Protein AF-H1V1N4-F1 (afdb_monomer_lite)

Secondary structure (DSSP, 8-state):
----------SHHHHHHHHHHHHHHHTTSS----------PPP-PPPPP-----------------TT--SS--HHHHHHHHHTS-HHHHHHH--GGGPPBSSPPPGGGB-TTT-SB-SSEEE-TTS-EEEHHHHHHHHTT-SB-TTT--B--GGG-B--HHHHHHHHTSEEE-TTGGGT---EEEGGGHHHHHHH-TT-EEE-SSTT---EEEHHHHTT-S---SEEE-TTT--EEEHHHHHHIIIII-SSSEEE-TTT--EEETT-

pLDDT: mean 77.19, std 24.77, range [24.7, 98.31]

Radius of gyration: 27.26 Å; chains: 1; bounding box: 56×74×90 Å

Foldseek 3Di:
DDDDDDDDDPPPVVVCVVCVVVVVVVVPVDDDDPDDDDDDDDDDDDDDDDDDDDDPPCPDDPPDDPQQDAPDDFPLPVVCVVVVHHSVVLVVLDDLQPWAFPDDDDQQQAAPQSRHRAGQWKAFPVGHIHHPVRVSVVCVPAQADPPPGHGGTNHRIDDDPVSVVVQQQTKTAAPQVVQPGRDIDGNVCNSVCSVVPQQNWDAALDPVGRDIAGNVVNVVSDDQQDWDAQPQQRDIGGSRCNVVCLPPPPPRQWDADPPPRDIDGVVD

Sequence (268 aa):
MSHPGFPGDGSATTHLVHNLVEEAVRSLEGVPIPLTREYHPGPKEKREPIVEHPANRIVGNPARTPPNQWPVEEISTREALRHSISPSKVRELLDFSALLYADEPDDNLLCPICKLPVITPIITPCDHTFCLECLKRHFRSSDTCPIDRTRFRARDCKTSRLLTNILDSLVVECPNTERGCSEKMKREEVVKHTINCRYTLHDCPDKACDKRVQQWLAVSGKCWHFEQTCEYCEDKMEAASMADHINKKCTKNTTSCSDCGVTIKLSA

Organism: Colletotrichum higginsianum (strain IMI 349063) (NCBI:txid759273)

Structure (mmCIF, N/CA/C/O backbone):
data_AF-H1V1N4-F1
#
_entry.id   AF-H1V1N4-F1
#
loop_
_atom_site.group_PDB
_atom_site.id
_atom_site.type_symbol
_atom_site.label_atom_id
_atom_site.label_alt_id
_atom_site.label_comp_id
_atom_site.label_asym_id
_atom_site.label_entity_id
_atom_site.label_seq_id
_atom_site.pdbx_PDB_ins_code
_atom_site.Cartn_x
_atom_site.Cartn_y
_atom_site.Cartn_z
_atom_site.occupancy
_atom_site.B_iso_or_equiv
_atom_site.auth_seq_id
_atom_site.auth_comp_id
_atom_site.auth_asym_id
_atom_site.auth_atom_id
_atom_site.pdbx_PDB_model_num
ATOM 1 N N . MET A 1 1 ? -24.057 7.435 69.270 1.00 36.34 1 MET A N 1
ATOM 2 C CA . MET A 1 1 ? -23.016 7.725 68.262 1.00 36.34 1 MET A CA 1
ATOM 3 C C . MET A 1 1 ? -23.641 7.564 66.887 1.00 36.34 1 MET A C 1
ATOM 5 O O . MET A 1 1 ? -24.586 6.802 66.745 1.00 36.34 1 MET A O 1
ATOM 9 N N . SER A 1 2 ? -23.201 8.391 65.957 1.00 27.78 2 SER A N 1
ATOM 10 C CA . SER A 1 2 ? -23.971 8.982 64.866 1.00 27.78 2 SER A CA 1
ATOM 11 C C . SER A 1 2 ? -23.898 8.198 63.547 1.00 27.78 2 SER A C 1
ATOM 13 O O . SER A 1 2 ? -22.808 7.829 63.139 1.00 27.78 2 SER A O 1
ATOM 15 N N . HIS A 1 3 ? -25.058 8.084 62.889 1.00 28.91 3 HIS A N 1
ATOM 16 C CA . HIS A 1 3 ? -25.369 8.068 61.444 1.00 28.91 3 HIS A CA 1
ATOM 17 C C . HIS A 1 3 ? -24.776 7.047 60.421 1.00 28.91 3 HIS A C 1
ATOM 19 O O . HIS A 1 3 ? -23.692 6.508 60.614 1.00 28.91 3 HIS A O 1
ATOM 25 N N . PRO A 1 4 ? -25.541 6.779 59.324 1.00 41.94 4 PRO A N 1
ATOM 26 C CA . PRO A 1 4 ? -25.424 5.644 58.394 1.00 41.94 4 PRO A CA 1
ATOM 27 C C . PRO A 1 4 ? -24.700 5.990 57.071 1.00 41.94 4 PRO A C 1
ATOM 29 O O . PRO A 1 4 ? -24.544 7.162 56.738 1.00 41.94 4 PRO A O 1
ATOM 32 N N . GLY A 1 5 ? -24.311 4.976 56.283 1.00 25.67 5 GLY A N 1
ATOM 33 C CA . GLY A 1 5 ? -23.653 5.135 54.976 1.00 25.67 5 GLY A CA 1
ATOM 34 C C . GLY A 1 5 ? -24.328 4.330 53.856 1.00 25.67 5 GLY A C 1
ATOM 35 O O . GLY A 1 5 ? -24.552 3.133 53.998 1.00 25.67 5 GLY A O 1
ATOM 36 N N . PHE A 1 6 ? -24.660 5.035 52.775 1.00 27.02 6 PHE A N 1
ATOM 37 C CA . PHE A 1 6 ? -25.370 4.654 51.546 1.00 27.02 6 PHE A CA 1
ATOM 38 C C . PHE A 1 6 ? -24.786 3.455 50.760 1.00 27.02 6 PHE A C 1
ATOM 40 O O . PHE A 1 6 ? -23.566 3.299 50.735 1.00 27.02 6 PHE A O 1
ATOM 47 N N . PRO A 1 7 ? -25.602 2.711 49.979 1.00 31.25 7 PRO A N 1
ATOM 48 C CA . PRO A 1 7 ? -25.112 1.978 48.816 1.00 31.25 7 PRO A CA 1
ATOM 49 C C . PRO A 1 7 ? -24.952 2.954 47.637 1.00 31.25 7 PRO A C 1
ATOM 51 O O . PRO A 1 7 ? -25.925 3.516 47.136 1.00 31.25 7 PRO A O 1
ATOM 54 N N . GLY A 1 8 ? -23.700 3.196 47.247 1.00 28.84 8 GLY A N 1
ATOM 55 C CA . GLY A 1 8 ? -23.325 4.007 46.092 1.00 28.84 8 GLY A CA 1
ATOM 56 C C . GLY A 1 8 ? -23.395 3.194 44.804 1.00 28.84 8 GLY A C 1
ATOM 57 O O . GLY A 1 8 ? -22.681 2.211 44.629 1.00 28.84 8 GLY A O 1
ATOM 58 N N . ASP A 1 9 ? -24.281 3.643 43.932 1.00 36.66 9 ASP A N 1
ATOM 59 C CA . ASP A 1 9 ? -24.573 3.189 42.580 1.00 36.66 9 ASP A CA 1
ATOM 60 C C . ASP A 1 9 ? -23.319 3.210 41.672 1.00 36.66 9 ASP A C 1
ATOM 62 O O . ASP A 1 9 ? -22.915 4.251 41.158 1.00 36.66 9 ASP A O 1
ATOM 66 N N . GLY A 1 10 ? -22.650 2.060 41.529 1.00 31.61 10 GLY A N 1
ATOM 67 C CA . GLY A 1 10 ? -21.507 1.843 40.621 1.00 31.61 10 GLY A CA 1
ATOM 68 C C . GLY A 1 10 ? -21.826 0.922 39.437 1.00 31.61 10 GLY A C 1
ATOM 69 O O . GLY A 1 10 ? -20.947 0.615 38.639 1.00 31.61 10 GLY A O 1
ATOM 70 N N . SER A 1 11 ? -23.080 0.471 39.335 1.00 33.66 11 SER A N 1
ATOM 71 C CA . SER A 1 11 ? -23.555 -0.475 38.316 1.00 33.66 11 SER A CA 1
ATOM 72 C C . SER A 1 11 ? -24.125 0.222 37.077 1.00 33.66 11 SER A C 1
ATOM 74 O O . SER A 1 11 ? -24.261 -0.409 36.030 1.00 33.66 11 SER A O 1
ATOM 76 N N . ALA A 1 12 ? -24.484 1.504 37.181 1.00 31.55 12 ALA A N 1
ATOM 77 C CA . ALA A 1 12 ? -25.157 2.224 36.104 1.00 31.55 12 ALA A CA 1
ATOM 78 C C . ALA A 1 12 ? -24.194 2.737 35.015 1.00 31.55 12 ALA A C 1
ATOM 80 O O . ALA A 1 12 ? -24.582 2.868 33.856 1.00 31.55 12 ALA A O 1
ATOM 81 N N . THR A 1 13 ? -22.928 3.008 35.344 1.00 37.59 13 THR A N 1
ATOM 82 C CA . THR A 1 13 ? -21.960 3.617 34.413 1.00 37.59 13 THR A CA 1
ATOM 83 C C . THR A 1 13 ? -21.271 2.618 33.483 1.00 37.59 13 THR A C 1
ATOM 85 O O . THR A 1 13 ? -20.879 3.007 32.387 1.00 37.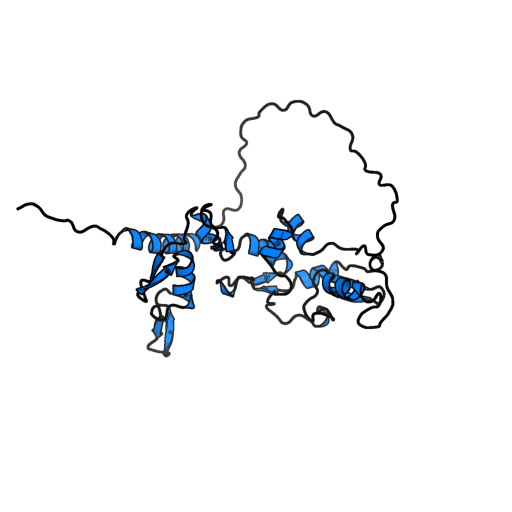59 13 THR A O 1
ATOM 88 N N . THR A 1 14 ? -21.155 1.343 33.864 1.00 39.03 14 THR A N 1
ATOM 89 C CA . THR A 1 14 ? -20.509 0.276 33.072 1.00 39.03 14 THR A CA 1
ATOM 90 C C . THR A 1 14 ? -21.431 -0.289 31.991 1.00 39.03 14 THR A C 1
ATOM 92 O O . THR A 1 14 ? -21.025 -0.400 30.833 1.00 39.03 14 THR A O 1
ATOM 95 N N . HIS A 1 15 ? -22.712 -0.491 32.321 1.00 36.59 15 HIS A N 1
ATOM 96 C CA . HIS A 1 15 ? -23.754 -0.853 31.354 1.00 36.59 15 HIS A CA 1
ATOM 97 C C . HIS A 1 15 ? -23.917 0.192 30.242 1.00 36.59 15 HIS A C 1
ATOM 99 O O . HIS A 1 15 ? -24.217 -0.157 29.104 1.00 36.59 15 HIS A O 1
ATOM 105 N N . LEU A 1 16 ? -23.666 1.468 30.551 1.00 40.47 16 LEU A N 1
ATOM 106 C CA . LEU A 1 16 ? -23.682 2.566 29.587 1.00 40.47 16 LEU A CA 1
ATOM 107 C C . LEU A 1 16 ? -22.559 2.449 28.547 1.00 40.47 16 LEU A C 1
ATOM 109 O O . LEU A 1 16 ? -22.778 2.833 27.411 1.00 40.47 16 LEU A O 1
ATOM 113 N N . VAL A 1 17 ? -21.382 1.900 28.868 1.00 42.31 17 VAL A N 1
ATOM 114 C CA . VAL A 1 17 ? -20.278 1.786 27.890 1.00 42.31 17 VAL A CA 1
ATOM 115 C C . VAL A 1 17 ? -20.446 0.555 27.005 1.00 42.31 17 VAL A C 1
ATOM 117 O O . VAL A 1 17 ? -20.251 0.655 25.799 1.00 42.31 17 VAL A O 1
ATOM 120 N N . HIS A 1 18 ? -20.878 -0.574 27.577 1.00 41.50 18 HIS A N 1
ATOM 121 C CA . HIS A 1 18 ? -21.225 -1.771 26.807 1.00 41.50 18 HIS A CA 1
ATOM 122 C C . HIS A 1 18 ? -22.406 -1.491 25.867 1.00 41.50 18 HIS A C 1
ATOM 124 O O . HIS A 1 18 ? -22.315 -1.781 24.679 1.00 41.50 18 HIS A O 1
ATOM 130 N N . ASN A 1 19 ? -23.462 -0.825 26.354 1.00 39.25 19 ASN A N 1
ATOM 131 C CA . ASN A 1 19 ? -24.594 -0.430 25.517 1.00 39.25 19 ASN A CA 1
ATOM 132 C C . ASN A 1 19 ? -24.256 0.709 24.555 1.00 39.25 19 ASN A C 1
ATOM 134 O O . ASN A 1 19 ? -24.741 0.660 23.447 1.00 39.25 19 ASN A O 1
ATOM 138 N N . LEU A 1 20 ? -23.399 1.687 24.871 1.00 44.06 20 LEU A N 1
ATOM 139 C CA . LEU A 1 20 ? -23.002 2.698 23.875 1.00 44.06 20 LEU A CA 1
ATOM 140 C C . LEU A 1 20 ? -22.110 2.110 22.774 1.00 44.06 20 LEU A C 1
ATOM 142 O O . LEU A 1 20 ? -22.177 2.575 21.641 1.00 44.06 20 LEU A O 1
ATOM 146 N N . VAL A 1 21 ? -21.287 1.102 23.080 1.00 42.69 21 VAL A N 1
ATOM 147 C CA . VAL A 1 21 ? -20.484 0.381 22.080 1.00 42.69 21 VAL A CA 1
ATOM 148 C C . VAL A 1 21 ? -21.378 -0.549 21.252 1.00 42.69 21 VAL A C 1
ATOM 150 O O . VAL A 1 21 ? -21.311 -0.493 20.030 1.00 42.69 21 VAL A O 1
ATOM 153 N N . GLU A 1 22 ? -22.279 -1.317 21.870 1.00 41.28 22 GLU A N 1
ATOM 154 C CA . GLU A 1 22 ? -23.257 -2.175 21.178 1.00 41.28 22 GLU A CA 1
ATOM 155 C C . GLU A 1 22 ? -24.326 -1.378 20.408 1.00 41.28 22 GLU A C 1
ATOM 157 O O . GLU A 1 22 ? -24.643 -1.737 19.285 1.00 41.28 22 GLU A O 1
ATOM 162 N N . GLU A 1 23 ? -24.873 -0.283 20.943 1.00 36.59 23 GLU A N 1
ATOM 163 C CA . GLU A 1 23 ? -25.864 0.582 20.277 1.00 36.59 23 GLU A CA 1
ATOM 164 C C . GLU A 1 23 ? -25.226 1.411 19.160 1.00 36.59 23 GLU A C 1
ATOM 166 O O . GLU A 1 23 ? -25.874 1.619 18.133 1.00 36.59 23 GLU A O 1
ATOM 171 N N . ALA A 1 24 ? -23.964 1.846 19.301 1.00 38.56 24 ALA A N 1
ATOM 172 C CA . ALA A 1 24 ? -23.224 2.469 18.201 1.00 38.56 24 ALA A CA 1
ATOM 173 C C . ALA A 1 24 ? -22.874 1.458 17.100 1.00 38.56 24 ALA A C 1
ATOM 175 O O . ALA A 1 24 ? -22.867 1.822 15.927 1.00 38.56 24 ALA A O 1
ATOM 176 N N . VAL A 1 25 ? -22.614 0.196 17.455 1.00 38.03 25 VAL A N 1
ATOM 177 C CA . VAL A 1 25 ? -22.377 -0.890 16.494 1.00 38.03 25 VAL A CA 1
ATOM 178 C C . VAL A 1 25 ? -23.686 -1.298 15.799 1.00 38.03 25 VAL A C 1
ATOM 180 O O . VAL A 1 25 ? -23.749 -1.256 14.573 1.00 38.03 25 VAL A O 1
ATOM 183 N N . ARG A 1 26 ? -24.768 -1.562 16.545 1.00 36.00 26 ARG A N 1
ATOM 184 C CA . ARG A 1 26 ? -26.083 -2.000 16.032 1.00 36.00 26 ARG A CA 1
ATOM 185 C C . ARG A 1 26 ? -26.858 -0.905 15.292 1.00 36.00 26 ARG A C 1
ATOM 187 O O . ARG A 1 26 ? -27.539 -1.205 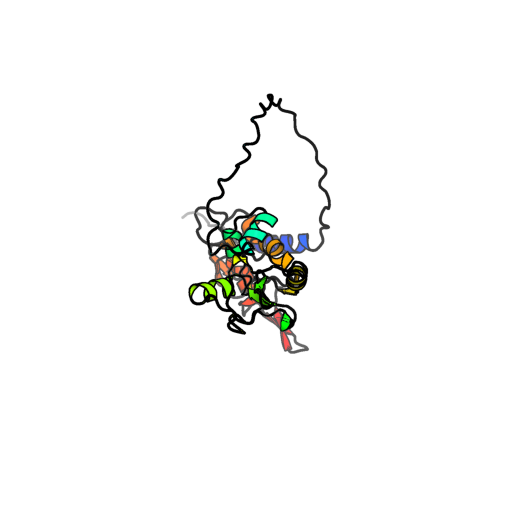14.316 1.00 36.00 26 ARG A O 1
ATOM 194 N N . SER A 1 27 ? -26.740 0.370 15.682 1.00 36.59 27 SER A N 1
ATOM 195 C CA . SER A 1 27 ? -27.391 1.477 14.950 1.00 36.59 27 SER A CA 1
ATOM 196 C C . SER A 1 27 ? -26.741 1.780 13.597 1.00 36.59 27 SER A C 1
ATOM 198 O O . SER A 1 27 ? -27.302 2.552 12.826 1.00 36.59 27 SER A O 1
ATOM 200 N N . LEU A 1 28 ? -25.575 1.205 13.277 1.00 40.97 28 LEU A N 1
ATOM 201 C CA . LEU A 1 28 ? -24.870 1.441 12.010 1.00 40.97 28 LEU A CA 1
ATOM 202 C C . LEU A 1 28 ? -24.991 0.283 11.010 1.00 40.97 28 LEU A C 1
ATOM 204 O O . LEU A 1 28 ? -24.637 0.464 9.847 1.00 40.97 28 LEU A O 1
ATOM 208 N N . GLU A 1 29 ? -25.537 -0.864 11.417 1.00 36.66 29 GLU A N 1
ATOM 209 C CA . GLU A 1 29 ? -25.769 -2.021 10.535 1.00 36.66 29 GLU A CA 1
ATOM 210 C C . GLU A 1 29 ? -27.023 -1.880 9.649 1.00 36.66 29 GLU A C 1
ATOM 212 O O . GLU A 1 29 ? -27.319 -2.760 8.845 1.00 36.66 29 GLU A O 1
ATOM 217 N N . GLY A 1 30 ? -27.739 -0.750 9.728 1.00 34.81 30 GLY A N 1
ATOM 218 C CA . GLY A 1 30 ? -28.969 -0.528 8.959 1.00 34.81 30 GLY A CA 1
ATOM 219 C C . GLY A 1 30 ? -29.226 0.898 8.470 1.00 34.81 30 GLY A C 1
ATOM 220 O O . GLY A 1 30 ? -30.319 1.160 7.973 1.00 34.81 30 GLY A O 1
ATOM 221 N N . VAL A 1 31 ? -28.277 1.833 8.590 1.00 29.45 31 VAL A N 1
ATOM 222 C CA . VAL A 1 31 ? -28.491 3.223 8.143 1.00 29.45 31 VAL A CA 1
ATOM 223 C C . VAL A 1 31 ? -27.996 3.386 6.703 1.00 29.45 31 VAL A C 1
ATOM 225 O O . VAL A 1 31 ? -26.791 3.279 6.462 1.00 29.45 31 VAL A O 1
ATOM 228 N N . PRO A 1 32 ? -28.881 3.671 5.727 1.00 24.70 32 PRO A N 1
ATOM 229 C CA . PRO A 1 32 ? -28.456 4.006 4.377 1.00 24.70 32 PRO A CA 1
ATOM 230 C C . PRO A 1 32 ? -27.567 5.248 4.419 1.00 24.70 32 PRO A C 1
ATOM 232 O O . PRO A 1 32 ? -27.921 6.262 5.022 1.00 24.70 32 PRO A O 1
ATOM 235 N N . ILE A 1 33 ? -26.419 5.173 3.751 1.00 31.31 33 ILE A N 1
ATOM 236 C CA . ILE A 1 33 ? -25.527 6.309 3.518 1.00 31.31 33 ILE A CA 1
ATOM 237 C C . ILE A 1 33 ? -26.348 7.410 2.823 1.00 31.31 33 ILE A C 1
ATOM 239 O O . ILE A 1 33 ? -26.858 7.156 1.728 1.00 31.31 33 ILE A O 1
ATOM 243 N N . PRO A 1 34 ? -26.475 8.633 3.376 1.00 25.12 34 PRO A N 1
ATOM 244 C CA . PRO A 1 34 ? -27.041 9.738 2.623 1.00 25.12 34 PRO A CA 1
ATOM 245 C C . PRO A 1 34 ? -26.049 10.100 1.517 1.00 25.12 34 PRO A C 1
ATOM 247 O O . PRO A 1 34 ? -25.037 10.767 1.743 1.00 25.12 34 PRO A O 1
ATOM 250 N N . LEU A 1 35 ? -26.315 9.619 0.305 1.00 34.84 35 LEU A N 1
ATOM 251 C CA . LEU A 1 35 ? -25.751 10.210 -0.895 1.00 34.84 35 LEU A CA 1
ATOM 252 C C . LEU A 1 35 ? -26.360 11.608 -1.017 1.00 34.84 35 LEU A C 1
ATOM 254 O O . LEU A 1 35 ? -27.575 11.752 -1.085 1.00 34.84 35 LEU A O 1
ATOM 258 N N . THR A 1 36 ? -25.491 12.615 -1.075 1.00 32.50 36 THR A N 1
ATOM 259 C CA . THR A 1 36 ? -25.779 14.047 -1.264 1.00 32.50 36 THR A CA 1
ATOM 260 C C . THR A 1 36 ? -26.256 14.799 -0.015 1.00 32.50 36 THR A C 1
ATOM 262 O O . THR A 1 36 ? -27.306 14.537 0.559 1.00 32.50 36 THR A O 1
ATOM 265 N N . ARG A 1 37 ? -25.465 15.797 0.399 1.00 30.72 37 ARG A N 1
ATOM 266 C CA . ARG A 1 37 ? -25.941 16.892 1.247 1.00 30.72 37 ARG A CA 1
ATOM 267 C C . ARG A 1 37 ? -26.002 18.133 0.369 1.00 30.72 37 ARG A C 1
ATOM 269 O O . ARG A 1 37 ? -24.974 18.583 -0.135 1.00 30.72 37 ARG A O 1
ATOM 276 N N . GLU A 1 38 ? -27.217 18.621 0.153 1.00 26.75 38 GLU A N 1
ATOM 277 C CA . GLU A 1 38 ? -27.500 19.858 -0.564 1.00 26.75 38 GLU A CA 1
ATOM 278 C C . GLU A 1 38 ? -26.778 21.043 0.092 1.00 26.75 38 GLU A C 1
ATOM 280 O O . GLU A 1 38 ? -26.711 21.183 1.317 1.00 26.75 38 GLU A O 1
ATOM 285 N N . TYR A 1 39 ? -26.184 21.873 -0.761 1.00 29.28 39 TYR A N 1
ATOM 286 C CA . TYR A 1 39 ? -25.421 23.059 -0.405 1.00 29.28 39 TYR A CA 1
ATOM 287 C C . TYR A 1 39 ? -26.369 24.244 -0.190 1.00 29.28 39 TYR A C 1
ATOM 289 O O . TYR A 1 39 ? -27.030 24.688 -1.130 1.00 29.28 39 TYR A O 1
ATOM 297 N N . HIS A 1 40 ? -26.383 24.804 1.021 1.00 28.53 40 HIS A N 1
ATOM 298 C CA . HIS A 1 40 ? -26.985 26.110 1.290 1.00 28.53 40 HIS A CA 1
ATOM 299 C C . HIS A 1 40 ? -25.887 27.153 1.559 1.00 28.53 40 HIS A C 1
ATOM 301 O O . HIS A 1 40 ? -25.075 26.960 2.467 1.00 28.53 40 HIS A O 1
ATOM 307 N N . PRO A 1 41 ? -25.829 28.254 0.784 1.00 29.31 41 PRO A N 1
ATOM 308 C CA . PRO A 1 41 ? -24.782 29.259 0.914 1.00 29.31 41 PRO A CA 1
ATOM 309 C C . PRO A 1 41 ? -25.044 30.216 2.086 1.00 29.31 41 PRO A C 1
ATOM 311 O O . PRO A 1 41 ? -26.115 30.812 2.194 1.00 29.31 41 PRO A O 1
ATOM 314 N N . GLY A 1 42 ? -24.028 30.396 2.935 1.00 31.23 42 GLY A N 1
ATOM 315 C CA . GLY A 1 42 ? -23.949 31.464 3.938 1.00 31.23 42 GLY A CA 1
ATOM 316 C C . GLY A 1 42 ? -23.588 32.837 3.337 1.00 31.23 42 GLY A C 1
ATOM 317 O O . GLY A 1 42 ? -23.282 32.935 2.145 1.00 31.23 42 GLY A O 1
ATOM 318 N N . PRO A 1 43 ? -23.656 33.916 4.140 1.00 29.28 43 PRO A N 1
ATOM 319 C CA . PRO A 1 43 ? -23.811 35.287 3.660 1.00 29.28 43 PRO A CA 1
ATOM 320 C C . PRO A 1 43 ? -22.557 35.839 2.971 1.00 29.28 43 PRO A C 1
ATOM 322 O O . PRO A 1 43 ? -21.424 35.592 3.378 1.00 29.28 43 PRO A O 1
ATOM 325 N N . LYS A 1 44 ? -22.789 36.612 1.904 1.00 37.31 44 LYS A N 1
ATOM 326 C CA . LYS A 1 44 ? -21.761 37.210 1.045 1.00 37.31 44 LYS A CA 1
ATOM 327 C C . LYS A 1 44 ? -21.062 38.371 1.754 1.00 37.31 44 LYS A C 1
ATOM 329 O O . LYS A 1 44 ? -21.583 39.484 1.775 1.00 37.31 44 LYS A O 1
ATOM 334 N N . GLU A 1 45 ? -19.860 38.131 2.259 1.00 34.25 45 GLU A N 1
ATOM 335 C CA . GLU A 1 45 ? -18.924 39.200 2.608 1.00 34.25 45 GLU A CA 1
ATOM 336 C C . GLU A 1 45 ? -18.249 39.742 1.336 1.00 34.25 45 GLU A C 1
ATOM 338 O O . GLU A 1 45 ? -17.862 38.991 0.434 1.00 34.25 45 GLU A O 1
ATOM 343 N N . LYS A 1 46 ? -18.200 41.073 1.220 1.00 34.03 46 LYS A N 1
ATOM 344 C CA . LYS A 1 46 ? -17.752 41.798 0.026 1.00 34.03 46 LYS A CA 1
ATOM 345 C C . LYS A 1 46 ? -16.261 41.537 -0.212 1.00 34.03 46 LYS A C 1
ATOM 347 O O . LYS A 1 46 ? -15.432 41.912 0.608 1.00 34.03 46 LYS A O 1
ATOM 352 N N . ARG A 1 47 ? -15.928 40.911 -1.345 1.00 34.62 47 ARG A N 1
ATOM 353 C CA . ARG A 1 47 ? -14.545 40.744 -1.811 1.00 34.62 47 ARG A CA 1
ATOM 354 C C . ARG A 1 47 ? -14.030 42.058 -2.392 1.00 34.62 47 ARG A C 1
ATOM 356 O O . ARG A 1 47 ? -14.668 42.623 -3.279 1.00 34.62 47 ARG A O 1
ATOM 363 N N . GLU A 1 48 ? -12.880 42.508 -1.910 1.00 34.59 48 GLU A N 1
ATOM 364 C CA . GLU A 1 48 ? -12.086 43.559 -2.549 1.00 34.59 48 GLU A CA 1
ATOM 365 C C . GLU A 1 48 ? -11.426 43.039 -3.847 1.00 34.59 48 GLU A C 1
ATOM 367 O O . GLU A 1 48 ? -11.260 41.822 -4.005 1.00 34.59 48 GLU A O 1
ATOM 372 N N . PRO A 1 49 ? -11.077 43.920 -4.806 1.00 31.47 49 PRO A N 1
ATOM 373 C CA . PRO A 1 49 ? -10.581 43.512 -6.118 1.00 31.47 49 PRO A CA 1
ATOM 374 C C . PRO A 1 49 ? -9.209 42.836 -6.029 1.00 31.47 49 PRO A C 1
ATOM 376 O O . PRO A 1 49 ? -8.271 43.361 -5.433 1.00 31.47 49 PRO A O 1
ATOM 379 N N . ILE A 1 50 ? -9.085 41.680 -6.679 1.00 39.91 50 ILE A N 1
ATOM 380 C CA . ILE A 1 50 ? -7.826 40.951 -6.837 1.00 39.91 50 ILE A CA 1
ATOM 381 C C . ILE A 1 50 ? -6.986 41.701 -7.876 1.00 39.91 50 ILE A C 1
ATOM 383 O O . ILE A 1 50 ? -7.344 41.747 -9.050 1.00 39.91 50 ILE A O 1
ATOM 387 N N . VAL A 1 51 ? -5.874 42.297 -7.447 1.00 38.41 51 VAL A N 1
ATOM 388 C CA . VAL A 1 51 ? -4.860 42.849 -8.354 1.00 38.41 51 VAL A CA 1
ATOM 389 C C . VAL A 1 51 ? -4.092 41.677 -8.967 1.00 38.41 51 VAL A C 1
ATOM 391 O O . VAL A 1 51 ? -3.299 41.019 -8.287 1.00 38.41 51 VAL A O 1
ATOM 394 N N . GLU A 1 52 ? -4.350 41.394 -10.245 1.00 32.88 52 GLU A N 1
ATOM 395 C CA . GLU A 1 52 ? -3.626 40.389 -11.025 1.00 32.88 52 GLU A CA 1
ATOM 396 C C . GLU A 1 52 ? -2.137 40.749 -11.098 1.00 32.88 52 GLU A C 1
ATOM 398 O O . GLU A 1 52 ? -1.733 41.699 -11.767 1.00 32.88 52 GLU A O 1
ATOM 403 N N . HIS A 1 53 ? -1.306 39.977 -10.398 1.00 40.25 53 HIS A N 1
ATOM 404 C CA . HIS A 1 53 ? 0.137 39.988 -10.603 1.00 40.25 53 HIS A CA 1
ATOM 405 C C . HIS A 1 53 ? 0.472 38.924 -11.655 1.00 40.25 53 HIS A C 1
ATOM 407 O O . HIS A 1 53 ? -0.018 37.795 -11.544 1.00 40.25 53 HIS A O 1
ATOM 413 N N . PRO A 1 54 ? 1.280 39.244 -12.681 1.00 34.69 54 PRO A N 1
ATOM 414 C CA . PRO A 1 54 ? 1.540 38.325 -13.777 1.00 34.69 54 PRO A CA 1
ATOM 415 C C . PRO A 1 54 ? 2.204 37.047 -13.261 1.00 34.69 54 PRO A C 1
ATOM 417 O O . PRO A 1 54 ? 3.154 37.088 -12.477 1.00 34.69 54 PRO A O 1
ATOM 420 N N . ALA A 1 55 ? 1.683 35.908 -13.722 1.00 39.84 55 ALA A N 1
ATOM 421 C CA . ALA A 1 55 ? 2.222 34.585 -13.458 1.00 39.84 55 ALA A CA 1
ATOM 422 C C . ALA A 1 55 ? 3.718 34.570 -13.785 1.00 39.84 55 ALA A C 1
ATOM 424 O O . ALA A 1 55 ? 4.125 34.685 -14.944 1.00 39.84 55 ALA A O 1
ATOM 425 N N . ASN A 1 56 ? 4.538 34.437 -12.745 1.00 35.16 56 ASN A N 1
ATOM 426 C CA . ASN A 1 56 ? 5.976 34.337 -12.882 1.00 35.16 56 ASN A CA 1
ATOM 427 C C . ASN A 1 56 ? 6.276 32.970 -13.509 1.00 35.16 56 ASN A C 1
ATOM 429 O O . ASN A 1 56 ? 6.379 31.948 -12.831 1.00 35.16 56 ASN A O 1
ATOM 433 N N . ARG A 1 57 ? 6.336 32.939 -14.843 1.00 41.25 57 ARG A N 1
ATOM 434 C CA . ARG A 1 57 ? 6.863 31.817 -15.611 1.00 41.25 57 ARG A CA 1
ATOM 435 C C . ARG A 1 57 ? 8.310 31.660 -15.166 1.00 41.25 57 ARG A C 1
ATOM 437 O O . ARG A 1 57 ? 9.169 32.425 -15.594 1.00 41.25 57 ARG A O 1
ATOM 444 N N . ILE A 1 58 ? 8.569 30.692 -14.291 1.00 40.94 58 ILE A N 1
ATOM 445 C CA . ILE A 1 58 ? 9.926 30.272 -13.950 1.00 40.94 58 ILE A CA 1
ATOM 446 C C . ILE A 1 58 ? 10.511 29.689 -15.237 1.00 40.94 58 ILE A C 1
ATOM 448 O O . ILE A 1 58 ? 10.375 28.503 -15.533 1.00 40.94 58 ILE A O 1
ATOM 452 N N . VAL A 1 59 ? 11.115 30.547 -16.057 1.00 43.28 59 VAL A N 1
ATOM 453 C CA . VAL A 1 59 ? 12.035 30.123 -17.103 1.00 43.28 59 VAL A CA 1
ATOM 454 C C . VAL A 1 59 ? 13.285 29.689 -16.354 1.00 43.28 59 VAL A C 1
ATOM 456 O O . VAL A 1 59 ? 14.184 30.479 -16.075 1.00 43.28 59 VAL A O 1
ATOM 459 N N . GLY A 1 60 ? 13.274 28.430 -15.920 1.00 35.31 60 GLY A N 1
ATOM 460 C CA . GLY A 1 60 ? 14.443 27.785 -15.357 1.00 35.31 60 GLY A CA 1
ATOM 461 C C . GLY A 1 60 ? 15.562 27.819 -16.390 1.00 35.31 60 GLY A C 1
ATOM 462 O O . GLY A 1 60 ? 15.415 27.316 -17.502 1.00 35.31 60 GLY A O 1
ATOM 463 N N . ASN A 1 61 ? 16.671 28.439 -16.004 1.00 37.38 61 ASN A N 1
ATOM 464 C CA . ASN A 1 61 ? 17.978 28.309 -16.637 1.00 37.38 61 ASN A CA 1
ATOM 465 C C . ASN A 1 61 ? 18.233 26.814 -16.962 1.00 37.38 61 ASN A C 1
ATOM 467 O O . ASN A 1 61 ? 17.912 25.987 -16.102 1.00 37.38 61 ASN A O 1
ATOM 471 N N . PRO A 1 62 ? 18.795 26.416 -18.124 1.00 40.31 62 PRO A N 1
ATOM 472 C CA . PRO A 1 62 ? 19.092 25.014 -18.433 1.00 40.31 62 PRO A CA 1
ATOM 473 C C . PRO A 1 62 ? 20.305 24.539 -17.614 1.00 40.31 62 PRO A C 1
ATOM 475 O O . PRO A 1 62 ? 21.392 24.269 -18.122 1.00 40.31 62 PRO A O 1
ATOM 478 N N . ALA A 1 63 ? 20.129 24.476 -16.298 1.00 42.69 63 ALA A N 1
ATOM 479 C CA . ALA A 1 63 ? 21.066 23.902 -15.362 1.00 42.69 63 ALA A CA 1
ATOM 480 C C . ALA A 1 63 ? 20.921 22.380 -15.439 1.00 42.69 63 ALA A C 1
ATOM 482 O O . ALA A 1 63 ? 19.889 21.823 -15.076 1.00 42.69 63 ALA A O 1
ATOM 483 N N . ARG A 1 64 ? 21.965 21.744 -15.981 1.00 46.34 64 ARG A N 1
ATOM 484 C CA . ARG A 1 64 ? 22.312 20.314 -15.918 1.00 46.34 64 ARG A CA 1
ATOM 485 C C . ARG A 1 64 ? 21.369 19.496 -15.026 1.00 46.34 64 ARG A C 1
ATOM 487 O O . ARG A 1 64 ? 21.494 19.520 -13.803 1.00 46.34 64 ARG A O 1
ATOM 494 N N . THR A 1 65 ? 20.471 18.733 -15.641 1.00 46.28 65 THR A N 1
ATOM 495 C CA . THR A 1 65 ? 19.689 17.722 -14.929 1.00 46.28 65 THR A CA 1
ATOM 496 C C . THR A 1 65 ? 20.641 16.733 -14.243 1.00 46.28 65 THR A C 1
ATOM 498 O O . THR A 1 65 ? 21.608 16.288 -14.874 1.00 46.28 65 THR A O 1
ATOM 501 N N . PRO A 1 66 ? 20.426 16.401 -12.955 1.00 58.00 66 PRO A N 1
ATOM 502 C CA . PRO A 1 66 ? 21.295 15.480 -12.237 1.00 58.00 66 PRO A CA 1
ATOM 503 C C . PRO A 1 66 ? 21.391 14.134 -12.977 1.00 58.00 66 PRO A C 1
ATOM 505 O O . PRO A 1 66 ? 20.370 13.634 -13.453 1.00 58.00 66 PRO A O 1
ATOM 508 N N . PRO A 1 67 ? 22.574 13.492 -13.038 1.00 54.06 67 PRO A N 1
ATOM 509 C CA . PRO A 1 67 ? 22.743 12.205 -13.721 1.00 54.06 67 PRO A CA 1
ATOM 510 C C . PRO A 1 67 ? 21.821 11.087 -13.192 1.00 54.06 67 PRO A C 1
ATOM 512 O O . PRO A 1 67 ? 21.565 10.118 -13.903 1.00 54.06 67 PRO A O 1
ATOM 515 N N . ASN A 1 68 ? 21.297 11.250 -11.972 1.00 67.62 68 ASN A N 1
ATOM 516 C CA . ASN A 1 68 ? 20.513 10.259 -11.235 1.00 67.62 68 ASN A CA 1
ATOM 517 C C . ASN A 1 68 ? 19.008 10.583 -11.185 1.00 67.62 68 ASN A C 1
ATOM 519 O O . ASN A 1 68 ? 18.313 10.113 -10.283 1.00 67.62 68 ASN A O 1
ATOM 523 N N . GLN A 1 69 ? 18.498 11.417 -12.095 1.00 84.75 69 GLN A N 1
ATOM 524 C CA . GLN A 1 69 ? 17.067 11.712 -12.141 1.00 84.75 69 GLN A CA 1
ATOM 525 C C . GLN A 1 69 ? 16.292 10.529 -12.736 1.00 84.75 69 GLN A C 1
ATOM 527 O O . GLN A 1 69 ? 16.528 10.128 -13.875 1.00 84.75 69 GLN A O 1
ATOM 532 N N . TRP A 1 70 ? 15.368 9.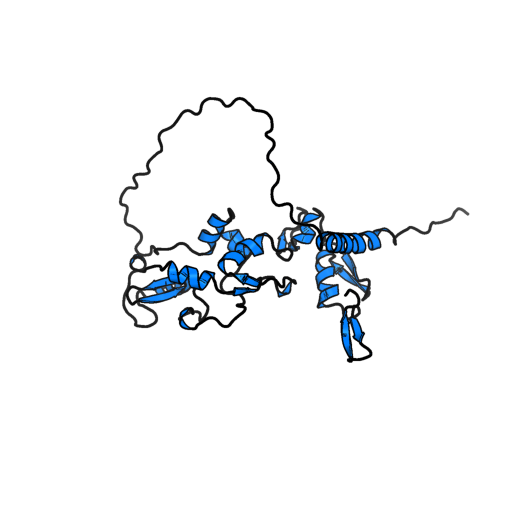979 -11.952 1.00 90.25 70 TRP A N 1
ATOM 533 C CA . TRP A 1 70 ? 14.469 8.900 -12.364 1.00 90.25 70 TRP A CA 1
ATOM 534 C C . TRP A 1 70 ? 13.192 9.478 -12.992 1.00 90.25 70 TRP A C 1
ATOM 536 O O . TRP A 1 70 ? 12.773 10.568 -12.604 1.00 90.25 70 TRP A O 1
ATOM 546 N N . PRO A 1 71 ? 12.547 8.770 -13.934 1.00 88.25 71 PRO A N 1
ATOM 547 C CA . PRO A 1 71 ? 11.404 9.287 -14.697 1.00 88.25 71 PRO A CA 1
ATOM 548 C C . PRO A 1 71 ? 10.071 9.261 -13.928 1.00 88.25 71 PRO A C 1
ATOM 550 O O . PRO A 1 71 ? 9.024 9.541 -14.510 1.00 88.25 71 PRO A O 1
ATOM 553 N N . VAL A 1 72 ? 10.069 8.860 -12.654 1.00 88.00 72 VAL A N 1
ATOM 554 C CA . VAL A 1 72 ? 8.847 8.639 -11.877 1.00 88.00 72 VAL A CA 1
ATOM 555 C C . VAL A 1 72 ? 9.045 9.007 -10.413 1.00 88.00 72 VAL A C 1
ATOM 557 O O . VAL A 1 72 ? 10.118 8.798 -9.843 1.00 88.00 72 VAL A O 1
ATOM 560 N N . GLU A 1 73 ? 7.973 9.511 -9.812 1.00 86.88 73 GLU A N 1
ATOM 561 C CA . GLU A 1 73 ? 7.880 9.775 -8.380 1.00 86.88 73 GLU A CA 1
ATOM 562 C C . GLU A 1 73 ? 7.541 8.504 -7.594 1.00 86.88 73 GLU A C 1
ATOM 564 O O . GLU A 1 73 ? 6.842 7.609 -8.080 1.00 86.88 73 GLU A O 1
ATOM 569 N N . GLU A 1 74 ? 7.999 8.444 -6.346 1.00 87.94 74 GLU A N 1
ATOM 570 C CA . GLU A 1 74 ? 7.677 7.351 -5.427 1.00 87.94 74 GLU A CA 1
ATOM 571 C C . GLU A 1 74 ? 6.166 7.238 -5.175 1.00 87.94 74 GLU A C 1
ATOM 573 O O . GLU A 1 74 ? 5.449 8.241 -5.093 1.00 87.94 74 GLU A O 1
ATOM 578 N N . ILE A 1 75 ? 5.677 6.006 -4.987 1.00 90.75 75 ILE A N 1
ATOM 579 C CA . ILE A 1 75 ? 4.255 5.734 -4.726 1.00 90.75 75 ILE A CA 1
ATOM 580 C C . ILE A 1 75 ? 3.706 6.533 -3.536 1.00 90.75 75 ILE A C 1
ATOM 582 O O . ILE A 1 75 ? 2.606 7.068 -3.627 1.00 90.75 75 ILE A O 1
ATOM 586 N N . SER A 1 76 ? 4.490 6.710 -2.465 1.00 90.81 76 SER A N 1
ATOM 587 C CA . SER A 1 76 ? 4.051 7.484 -1.295 1.00 90.81 76 SER A CA 1
ATOM 588 C C . SER A 1 76 ? 3.790 8.958 -1.622 1.00 90.81 76 SER A C 1
ATOM 590 O O . SER A 1 76 ? 2.833 9.535 -1.114 1.00 90.81 76 SER A O 1
ATOM 592 N N . THR A 1 77 ? 4.582 9.555 -2.517 1.00 91.94 77 THR A N 1
ATOM 593 C CA . THR A 1 77 ? 4.393 10.934 -2.989 1.00 91.94 77 THR A CA 1
ATOM 594 C C . THR A 1 77 ? 3.173 11.052 -3.897 1.00 91.94 77 THR A C 1
ATOM 596 O O . THR A 1 77 ? 2.384 11.985 -3.762 1.00 91.94 77 THR A O 1
ATOM 599 N N . ARG A 1 78 ? 2.982 10.088 -4.805 1.00 91.06 78 ARG A N 1
ATOM 600 C CA . ARG A 1 78 ? 1.824 10.056 -5.713 1.00 91.06 78 ARG A CA 1
ATOM 601 C C . ARG A 1 78 ? 0.506 9.944 -4.947 1.00 91.06 78 ARG A C 1
ATOM 603 O O . ARG A 1 78 ? -0.422 10.705 -5.209 1.00 91.06 78 ARG A O 1
ATOM 610 N N . GLU A 1 79 ? 0.446 9.032 -3.984 1.00 93.81 79 GLU A N 1
ATOM 611 C CA . GLU A 1 79 ? -0.756 8.795 -3.184 1.00 93.81 79 GLU A CA 1
ATOM 612 C C . GLU A 1 79 ? -1.027 9.931 -2.192 1.00 93.81 79 GLU A C 1
ATOM 614 O O . GLU A 1 79 ? -2.177 10.313 -1.983 1.00 93.81 79 GLU A O 1
ATOM 619 N N . ALA A 1 80 ? 0.024 10.562 -1.666 1.00 93.81 80 ALA A N 1
ATOM 620 C CA . ALA A 1 80 ? -0.089 11.783 -0.875 1.00 93.81 80 ALA A CA 1
ATOM 621 C C . ALA A 1 80 ? -0.787 12.912 -1.648 1.00 93.81 80 ALA A C 1
ATOM 623 O O . ALA A 1 80 ? -1.736 13.513 -1.143 1.00 93.81 80 ALA A O 1
ATOM 624 N N . LEU A 1 81 ? -0.375 13.152 -2.898 1.00 93.44 81 LEU A N 1
ATOM 625 C CA . LEU A 1 81 ? -1.021 14.135 -3.773 1.00 93.44 81 LEU A CA 1
ATOM 626 C C . LEU A 1 81 ? -2.473 13.753 -4.085 1.00 93.44 81 LEU A C 1
ATOM 628 O O . LEU A 1 81 ? -3.355 14.604 -4.001 1.00 93.44 81 LEU A O 1
ATOM 632 N N . ARG A 1 82 ? -2.734 12.477 -4.401 1.00 93.62 82 ARG A N 1
ATOM 633 C CA . ARG A 1 82 ? -4.083 11.970 -4.704 1.00 93.62 82 ARG A CA 1
ATOM 634 C C . ARG A 1 82 ? -5.056 12.190 -3.542 1.00 93.62 82 ARG A C 1
ATOM 636 O O . ARG A 1 82 ? -6.208 12.547 -3.770 1.00 93.62 82 ARG A O 1
ATOM 643 N N . HIS A 1 83 ? -4.592 11.981 -2.313 1.00 94.75 83 HIS A N 1
ATOM 644 C CA . HIS A 1 83 ? -5.425 12.016 -1.111 1.00 94.75 83 HIS A CA 1
ATOM 645 C C . HIS A 1 83 ? -5.273 13.287 -0.272 1.00 94.75 83 HIS A C 1
ATOM 647 O O . HIS A 1 83 ? -5.872 13.378 0.795 1.00 94.75 83 HIS A O 1
ATOM 653 N N . SER A 1 84 ? -4.528 14.286 -0.758 1.00 95.69 84 SER A N 1
ATOM 654 C CA . SER A 1 84 ? -4.283 15.552 -0.049 1.00 95.69 84 SER A CA 1
ATOM 655 C C . SER A 1 84 ? -3.717 15.363 1.369 1.00 95.69 84 SER A C 1
ATOM 657 O O . SER A 1 84 ? -4.096 16.067 2.303 1.00 95.69 84 SER A O 1
ATOM 659 N N . ILE A 1 85 ? -2.794 14.411 1.533 1.00 94.19 85 ILE A N 1
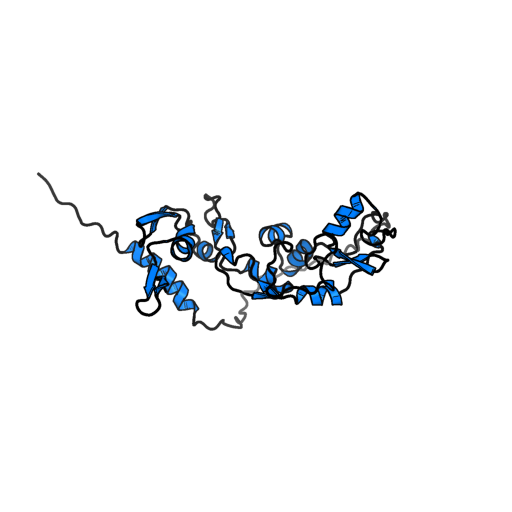ATOM 660 C CA . ILE A 1 85 ? -2.061 14.149 2.785 1.00 94.19 85 ILE A CA 1
ATOM 661 C C . ILE A 1 85 ? -0.550 14.233 2.547 1.00 94.19 85 ILE A C 1
ATOM 663 O O . ILE A 1 85 ? -0.101 14.350 1.411 1.00 94.19 85 ILE A O 1
ATOM 667 N N . SER A 1 86 ? 0.268 14.191 3.601 1.00 95.44 86 SER A N 1
ATOM 668 C CA . SER A 1 86 ? 1.726 14.199 3.435 1.00 95.44 86 SER A CA 1
ATOM 669 C C . SER A 1 86 ? 2.266 12.816 3.022 1.00 95.44 86 SER A C 1
ATOM 671 O O . SER A 1 86 ? 1.733 11.788 3.451 1.00 95.44 86 SER A O 1
ATOM 673 N N . PRO A 1 87 ? 3.388 12.743 2.277 1.00 94.00 87 PRO A N 1
ATOM 674 C CA . PRO A 1 87 ? 4.051 11.467 1.982 1.00 94.00 87 PRO A CA 1
ATOM 675 C C . PRO A 1 87 ? 4.499 10.715 3.241 1.00 94.00 87 PRO A C 1
ATOM 677 O O . PRO A 1 87 ? 4.505 9.486 3.261 1.00 94.00 87 PRO A O 1
ATOM 680 N N . SER A 1 88 ? 4.860 11.441 4.309 1.00 94.06 88 SER A N 1
ATOM 681 C CA . SER A 1 88 ? 5.160 10.834 5.609 1.00 94.06 88 SER A CA 1
ATOM 682 C C . SER A 1 88 ? 3.939 10.143 6.202 1.00 94.06 88 SER A C 1
ATOM 684 O O . SER A 1 88 ? 4.082 9.038 6.717 1.00 94.06 88 SER A O 1
ATOM 686 N N . LYS A 1 89 ? 2.746 10.735 6.065 1.00 92.19 89 LYS A N 1
ATOM 687 C CA . LYS A 1 89 ? 1.517 10.123 6.561 1.00 92.19 89 LYS A CA 1
ATOM 688 C C . LYS A 1 89 ? 1.163 8.853 5.793 1.00 92.19 89 LYS A C 1
ATOM 690 O O . LYS A 1 89 ? 0.793 7.870 6.418 1.00 92.19 89 LYS A O 1
ATOM 695 N N . VAL A 1 90 ? 1.349 8.830 4.470 1.00 94.19 90 VAL A N 1
ATOM 696 C CA . VAL A 1 90 ? 1.153 7.603 3.670 1.00 94.19 90 VAL A CA 1
ATOM 697 C C . VAL A 1 90 ? 2.059 6.474 4.166 1.00 94.19 90 VAL A C 1
ATOM 699 O O . VAL A 1 90 ? 1.578 5.370 4.391 1.00 94.19 90 VAL A O 1
ATOM 702 N N . ARG A 1 91 ? 3.351 6.756 4.387 1.00 93.19 91 ARG A N 1
ATOM 703 C CA . ARG A 1 91 ? 4.317 5.757 4.884 1.00 93.19 91 ARG A CA 1
ATOM 704 C C . ARG A 1 91 ? 4.023 5.271 6.304 1.00 93.19 91 ARG A C 1
ATOM 706 O O . ARG A 1 91 ? 4.389 4.156 6.644 1.00 93.19 91 ARG A O 1
ATOM 713 N N . GLU A 1 92 ? 3.401 6.104 7.132 1.00 91.50 92 GLU A N 1
ATOM 714 C CA . GLU A 1 92 ? 2.968 5.722 8.479 1.00 91.50 92 GLU A CA 1
ATOM 715 C C . GLU A 1 92 ? 1.727 4.815 8.447 1.00 91.50 92 GLU A C 1
ATOM 717 O O . GLU A 1 92 ? 1.597 3.915 9.271 1.00 91.50 92 GLU A O 1
ATOM 722 N N . LEU A 1 93 ? 0.813 5.061 7.504 1.00 91.56 93 LEU A N 1
ATOM 723 C CA . LEU A 1 93 ? -0.433 4.306 7.360 1.00 91.56 93 LEU A CA 1
ATOM 724 C C . LEU A 1 93 ? -0.239 2.957 6.668 1.00 91.56 93 LEU A C 1
ATOM 726 O O . LEU A 1 93 ? -1.027 2.039 6.891 1.00 91.56 93 LEU A O 1
ATOM 730 N N . LEU A 1 94 ? 0.750 2.858 5.781 1.00 92.06 94 LEU A N 1
ATOM 731 C CA . LEU A 1 94 ? 0.864 1.736 4.868 1.00 92.06 94 LEU A CA 1
ATOM 732 C C . LEU A 1 94 ? 2.307 1.481 4.427 1.00 92.06 94 LEU A C 1
ATOM 734 O O . LEU A 1 94 ? 2.980 2.361 3.886 1.00 92.06 94 LEU A O 1
ATOM 738 N N . ASP A 1 95 ? 2.707 0.216 4.523 1.00 92.88 95 ASP A N 1
ATOM 739 C CA . ASP A 1 95 ? 3.854 -0.329 3.806 1.00 92.88 95 ASP A CA 1
ATOM 740 C C . ASP A 1 95 ? 3.373 -1.132 2.589 1.00 92.88 95 ASP A C 1
ATOM 742 O O . ASP A 1 95 ? 2.851 -2.239 2.709 1.00 92.88 95 ASP A O 1
ATOM 746 N N . PHE A 1 96 ? 3.574 -0.578 1.391 1.00 91.75 96 PHE A N 1
ATOM 747 C CA . PHE A 1 96 ? 3.201 -1.235 0.133 1.00 91.75 96 PHE A CA 1
ATOM 748 C C . PHE A 1 96 ? 3.936 -2.560 -0.110 1.00 91.75 96 PHE A C 1
ATOM 750 O O . PHE A 1 96 ? 3.464 -3.368 -0.907 1.00 91.75 96 PHE A O 1
ATOM 757 N N . SER A 1 97 ? 5.095 -2.772 0.521 1.00 92.19 97 SER A N 1
ATOM 758 C CA . SER A 1 97 ? 5.858 -4.019 0.403 1.00 92.19 97 SER A CA 1
ATOM 759 C C . SER A 1 97 ? 5.374 -5.119 1.347 1.00 92.19 97 SER A C 1
ATOM 761 O O . SER A 1 97 ? 5.680 -6.282 1.111 1.00 92.19 97 SER A O 1
ATOM 763 N N . ALA A 1 98 ? 4.567 -4.769 2.351 1.00 94.25 98 ALA A N 1
ATOM 764 C CA . ALA A 1 98 ? 3.976 -5.699 3.309 1.00 94.25 98 ALA A CA 1
ATOM 765 C C . ALA A 1 98 ? 2.491 -5.995 3.024 1.00 94.25 98 ALA A C 1
ATOM 767 O O . ALA A 1 98 ? 1.794 -6.547 3.873 1.00 94.25 98 ALA A O 1
ATOM 768 N N . LEU A 1 99 ? 1.984 -5.608 1.848 1.00 95.56 99 LEU A N 1
ATOM 769 C CA . LEU A 1 99 ? 0.609 -5.902 1.453 1.00 95.56 99 LEU A CA 1
ATOM 770 C C . LEU A 1 99 ? 0.391 -7.410 1.314 1.00 95.56 99 LEU A C 1
ATOM 772 O O . LEU A 1 99 ? 1.157 -8.099 0.639 1.00 95.56 99 LEU A O 1
ATOM 776 N N . LEU A 1 100 ? -0.699 -7.889 1.909 1.00 96.00 100 LEU A N 1
ATOM 777 C CA . LEU A 1 100 ? -1.188 -9.249 1.727 1.00 96.00 100 LEU A CA 1
ATOM 778 C C . LEU A 1 100 ? -2.087 -9.279 0.492 1.00 96.00 100 LEU A C 1
ATOM 780 O O . LEU A 1 100 ? -3.075 -8.548 0.426 1.00 96.00 100 LEU A O 1
ATOM 784 N N . TYR A 1 101 ? -1.729 -10.097 -0.492 1.00 96.62 101 TYR A N 1
ATOM 785 C CA . TYR A 1 101 ? -2.512 -10.275 -1.711 1.00 96.62 101 TYR A CA 1
ATOM 786 C C . TYR A 1 101 ? -3.536 -11.386 -1.497 1.00 96.62 101 TYR A C 1
ATOM 788 O O . TYR A 1 101 ? -3.218 -12.414 -0.903 1.00 96.62 101 TYR A O 1
ATOM 796 N N . ALA A 1 102 ? -4.770 -11.156 -1.949 1.00 95.62 102 ALA A N 1
ATOM 797 C CA . ALA A 1 102 ? -5.855 -12.121 -1.779 1.00 95.62 102 ALA A CA 1
ATOM 798 C C . ALA A 1 102 ? -5.643 -13.386 -2.626 1.00 95.62 102 ALA A C 1
ATOM 800 O O . ALA A 1 102 ? -6.032 -14.470 -2.201 1.00 95.62 102 ALA A O 1
ATOM 801 N N . ASP A 1 103 ? -5.000 -13.220 -3.782 1.00 94.81 103 ASP A N 1
ATOM 802 C CA . ASP A 1 103 ? -4.627 -14.277 -4.716 1.00 94.81 103 ASP A CA 1
ATOM 803 C C . ASP A 1 103 ? -3.115 -14.231 -4.968 1.00 94.81 103 ASP A C 1
ATOM 805 O O . ASP A 1 103 ? -2.482 -13.180 -4.814 1.00 94.81 103 ASP A O 1
ATOM 809 N N . GLU A 1 104 ? -2.536 -15.360 -5.385 1.00 95.00 104 GLU A N 1
ATOM 810 C CA . GLU A 1 104 ? -1.132 -15.420 -5.791 1.00 95.00 104 GLU A CA 1
ATOM 811 C C . GLU A 1 104 ? -0.909 -14.552 -7.045 1.00 95.00 104 GLU A C 1
ATOM 813 O O . GLU A 1 104 ? -1.539 -14.792 -8.081 1.00 95.00 104 GLU A O 1
ATOM 818 N N . PRO A 1 105 ? -0.056 -13.512 -6.979 1.00 94.94 105 PRO A N 1
ATOM 819 C CA . PRO A 1 105 ? 0.205 -12.657 -8.131 1.00 94.94 105 PRO A CA 1
ATOM 820 C C . PRO A 1 105 ? 0.979 -13.406 -9.220 1.00 94.94 105 PRO A C 1
ATOM 822 O O . PRO A 1 105 ? 1.869 -14.191 -8.919 1.00 94.94 105 PRO A O 1
ATOM 825 N N . ASP A 1 106 ? 0.704 -13.090 -10.487 1.00 96.50 106 ASP A N 1
ATOM 826 C CA . ASP A 1 106 ? 1.460 -13.625 -11.626 1.00 96.50 106 ASP A CA 1
ATOM 827 C C . ASP A 1 106 ? 2.962 -13.291 -11.510 1.00 96.50 106 ASP A C 1
ATOM 829 O O . ASP A 1 106 ? 3.333 -12.138 -11.259 1.00 96.50 106 ASP A O 1
ATOM 833 N N . ASP A 1 107 ? 3.829 -14.283 -11.739 1.00 95.81 107 ASP A N 1
ATOM 834 C CA . ASP A 1 107 ? 5.291 -14.156 -11.662 1.00 95.81 107 ASP A CA 1
ATOM 835 C C . ASP A 1 107 ? 5.853 -13.017 -12.529 1.00 95.81 107 ASP A C 1
ATOM 837 O O . ASP A 1 107 ? 6.838 -12.370 -12.160 1.00 95.81 107 ASP A O 1
ATOM 841 N N . ASN A 1 108 ? 5.210 -12.708 -13.661 1.00 95.38 108 ASN A N 1
ATOM 842 C CA . ASN A 1 108 ? 5.608 -11.619 -14.557 1.00 95.38 108 ASN A CA 1
ATOM 843 C C . ASN A 1 108 ? 5.383 -10.227 -13.944 1.00 95.38 108 ASN A C 1
ATOM 845 O O . ASN A 1 108 ? 5.903 -9.228 -14.446 1.00 95.38 108 ASN A O 1
ATOM 849 N N . LEU A 1 109 ? 4.604 -10.142 -12.865 1.00 97.31 109 LEU A N 1
ATOM 850 C CA . LEU A 1 109 ? 4.363 -8.918 -12.105 1.00 97.31 109 LEU A CA 1
ATOM 851 C C . LEU A 1 109 ? 5.316 -8.775 -10.915 1.00 97.31 109 LEU A C 1
ATOM 853 O O . LEU A 1 109 ? 5.292 -7.737 -10.244 1.00 97.31 109 LEU A O 1
ATOM 857 N N . LEU A 1 110 ? 6.154 -9.779 -10.639 1.00 98.06 110 LEU A N 1
ATOM 858 C CA . LEU A 1 110 ? 7.073 -9.773 -9.510 1.00 98.06 110 LEU A CA 1
ATOM 859 C C . LEU A 1 110 ? 8.390 -9.082 -9.859 1.00 98.06 110 LEU A C 1
ATOM 861 O O . LEU A 1 110 ? 8.997 -9.272 -10.910 1.00 98.06 110 LEU A O 1
ATOM 865 N N . CYS A 1 111 ? 8.885 -8.286 -8.918 1.00 98.31 111 CYS A N 1
ATOM 866 C CA . CYS A 1 111 ? 10.185 -7.653 -9.033 1.00 98.31 111 CYS A CA 1
ATOM 867 C C . CYS A 1 111 ? 11.288 -8.715 -8.890 1.00 98.31 111 CYS A C 1
ATOM 869 O O . CYS A 1 111 ? 11.368 -9.369 -7.847 1.00 98.31 111 CYS A O 1
ATOM 871 N N . PRO A 1 112 ? 12.229 -8.831 -9.842 1.00 97.94 112 PRO A N 1
ATOM 872 C CA . PRO A 1 112 ? 13.294 -9.831 -9.779 1.00 97.94 112 PRO A CA 1
ATOM 873 C C . PRO A 1 112 ? 14.231 -9.686 -8.571 1.00 97.94 112 PRO A C 1
ATOM 875 O O . PRO A 1 112 ? 14.893 -10.660 -8.215 1.00 97.94 112 PRO A O 1
ATOM 878 N N . ILE A 1 113 ? 14.284 -8.502 -7.945 1.00 97.81 113 ILE A N 1
ATOM 879 C CA . ILE A 1 113 ? 15.124 -8.214 -6.773 1.00 97.81 113 ILE A CA 1
ATOM 880 C C . ILE A 1 113 ? 14.418 -8.608 -5.470 1.00 97.81 113 ILE A C 1
ATOM 882 O O . ILE A 1 113 ? 14.969 -9.386 -4.701 1.00 97.81 113 ILE A O 1
ATOM 886 N N . CYS A 1 114 ? 13.229 -8.057 -5.194 1.00 97.50 114 CYS A N 1
ATOM 887 C CA . CYS A 1 114 ? 12.540 -8.282 -3.915 1.00 97.50 114 CYS A CA 1
ATOM 888 C C . CYS A 1 114 ? 11.528 -9.430 -3.942 1.00 97.50 114 CYS A C 1
ATOM 890 O O . CYS A 1 114 ? 11.026 -9.787 -2.886 1.00 97.50 114 CYS A O 1
ATOM 892 N N . LYS A 1 115 ? 11.241 -9.998 -5.121 1.00 96.50 115 LYS A N 1
ATOM 893 C CA . LYS A 1 115 ? 10.290 -11.103 -5.337 1.00 96.50 115 LYS A CA 1
ATOM 894 C C . LYS A 1 115 ? 8.849 -10.800 -4.905 1.00 96.50 115 LYS A C 1
ATOM 896 O O . LYS A 1 115 ? 8.077 -11.708 -4.645 1.00 96.50 115 LYS A O 1
ATOM 901 N N . LEU A 1 116 ? 8.488 -9.520 -4.862 1.00 97.31 116 LEU A N 1
ATOM 902 C CA . LEU A 1 116 ? 7.138 -9.036 -4.559 1.00 97.31 116 LEU A CA 1
ATOM 903 C C . LEU A 1 116 ? 6.548 -8.336 -5.786 1.00 97.31 116 LEU A C 1
ATOM 905 O O . LEU A 1 116 ? 7.333 -7.843 -6.610 1.00 97.31 116 LEU A O 1
ATOM 909 N N . PRO A 1 117 ? 5.210 -8.215 -5.898 1.00 97.69 117 PRO A N 1
ATOM 910 C CA . PRO A 1 117 ? 4.587 -7.449 -6.970 1.00 97.69 117 PRO A CA 1
ATOM 911 C C . PRO A 1 117 ? 5.175 -6.047 -7.071 1.00 97.69 117 PRO A C 1
ATOM 913 O O . PRO A 1 117 ? 5.363 -5.354 -6.066 1.00 97.69 117 PRO A O 1
ATOM 916 N N . VAL A 1 118 ? 5.497 -5.624 -8.291 1.00 97.75 118 VAL A N 1
ATOM 917 C CA . VAL A 1 118 ? 6.293 -4.417 -8.511 1.00 97.75 118 VAL A CA 1
ATOM 918 C C . VAL A 1 118 ? 5.631 -3.178 -7.887 1.00 97.75 118 VAL A C 1
ATOM 920 O O . VAL A 1 118 ? 4.430 -2.933 -8.017 1.00 97.75 118 VAL A O 1
ATOM 923 N N . ILE A 1 119 ? 6.427 -2.359 -7.196 1.00 96.25 119 ILE A N 1
ATOM 924 C CA . ILE A 1 119 ? 6.019 -1.081 -6.603 1.00 96.25 119 ILE A CA 1
ATOM 925 C C . ILE A 1 119 ? 6.707 0.047 -7.359 1.00 96.25 119 ILE A C 1
ATOM 927 O O . ILE A 1 119 ? 7.934 0.127 -7.372 1.00 96.25 119 ILE A O 1
ATOM 931 N N . THR A 1 120 ? 5.914 0.950 -7.944 1.00 95.75 120 THR A N 1
ATOM 932 C CA . THR A 1 120 ? 6.409 2.023 -8.827 1.00 95.75 120 THR A CA 1
ATOM 933 C C . THR A 1 120 ? 7.262 1.438 -9.965 1.00 95.75 120 THR A C 1
ATOM 935 O O . THR A 1 120 ? 8.492 1.505 -9.904 1.00 95.75 120 THR A O 1
ATOM 938 N N . PRO A 1 121 ? 6.633 0.791 -10.964 1.00 97.00 121 PRO A N 1
ATOM 939 C CA . PRO A 1 121 ? 7.352 0.028 -11.976 1.00 97.00 121 PRO A CA 1
ATOM 940 C C . PRO A 1 121 ? 8.282 0.904 -12.815 1.00 97.00 121 PRO A C 1
ATOM 942 O O . PRO A 1 121 ? 7.865 1.917 -13.380 1.00 97.00 121 PRO A O 1
ATOM 945 N N . ILE A 1 122 ? 9.533 0.462 -12.922 1.00 97.25 122 ILE A N 1
ATOM 946 C CA . ILE A 1 122 ? 10.553 1.015 -13.808 1.00 97.25 122 ILE A CA 1
ATOM 947 C C . ILE A 1 122 ? 11.011 -0.070 -14.772 1.00 97.25 122 ILE A C 1
ATOM 949 O O . ILE A 1 122 ? 11.352 -1.171 -14.346 1.00 97.25 122 ILE A O 1
ATOM 953 N N . ILE A 1 123 ? 11.057 0.281 -16.054 1.00 97.81 123 ILE A N 1
ATOM 954 C CA . ILE A 1 123 ? 11.507 -0.581 -17.143 1.00 97.81 123 ILE A CA 1
ATOM 955 C C . ILE A 1 123 ? 12.867 -0.063 -17.617 1.00 97.81 123 ILE A C 1
ATOM 957 O O . ILE A 1 123 ? 12.990 1.102 -18.005 1.00 97.81 123 ILE A O 1
ATOM 961 N N . THR A 1 124 ? 13.903 -0.893 -17.556 1.00 97.75 124 THR A N 1
ATOM 962 C CA . THR A 1 124 ? 15.236 -0.543 -18.066 1.00 97.75 124 THR A CA 1
ATOM 963 C C . THR A 1 124 ? 15.234 -0.473 -19.602 1.00 97.75 124 THR A C 1
ATOM 965 O O . THR A 1 124 ? 14.331 -1.004 -20.245 1.00 97.75 124 THR A O 1
ATOM 968 N N . PRO A 1 125 ? 16.247 0.140 -20.245 1.00 97.50 125 PRO A N 1
ATOM 969 C CA . PRO A 1 125 ? 16.370 0.126 -21.708 1.00 97.50 125 PRO A CA 1
ATOM 970 C C . PRO A 1 125 ? 16.503 -1.268 -22.339 1.00 97.50 125 PRO A C 1
ATOM 972 O O . PRO A 1 125 ? 16.263 -1.398 -23.533 1.00 97.50 125 PRO A O 1
ATOM 975 N N . CYS A 1 126 ? 16.884 -2.284 -21.557 1.00 97.81 126 CYS A N 1
ATOM 976 C CA . CYS A 1 126 ? 16.879 -3.694 -21.956 1.00 97.81 126 CYS A CA 1
ATOM 977 C C . CYS A 1 126 ? 15.559 -4.418 -21.617 1.00 97.81 126 CYS A C 1
ATOM 979 O O . CYS A 1 126 ? 15.530 -5.640 -21.553 1.00 97.81 126 CYS A O 1
ATOM 981 N N . ASP A 1 127 ? 14.486 -3.659 -21.373 1.00 97.12 127 ASP A N 1
ATOM 982 C CA . ASP A 1 127 ? 13.106 -4.114 -21.156 1.00 97.12 127 ASP A CA 1
ATOM 983 C C . ASP A 1 127 ? 12.864 -4.992 -19.908 1.00 97.12 127 ASP A C 1
ATOM 985 O O . ASP A 1 127 ? 11.822 -5.631 -19.770 1.00 97.12 127 ASP A O 1
ATOM 989 N N . HIS A 1 128 ? 13.768 -4.948 -18.925 1.00 98.12 128 HIS A N 1
ATOM 990 C CA . HIS A 1 128 ? 13.568 -5.589 -17.623 1.00 98.12 128 HIS A CA 1
ATOM 991 C C . HIS A 1 128 ? 12.865 -4.658 -16.627 1.00 98.12 128 HIS A C 1
ATOM 993 O O . HIS A 1 128 ? 13.193 -3.475 -16.515 1.00 98.12 128 HIS A O 1
ATOM 999 N N . THR A 1 129 ? 11.916 -5.205 -15.863 1.00 98.25 129 THR A N 1
ATOM 1000 C CA . THR A 1 129 ? 11.057 -4.437 -14.949 1.00 98.25 129 THR A CA 1
ATOM 1001 C C . THR A 1 129 ? 11.440 -4.651 -13.485 1.00 98.25 129 THR A C 1
ATOM 1003 O O . THR A 1 129 ? 11.626 -5.780 -13.040 1.00 98.25 129 THR A O 1
ATOM 1006 N N . PHE A 1 130 ? 11.508 -3.568 -12.707 1.00 98.31 130 PHE A N 1
ATOM 1007 C CA . PHE A 1 130 ? 11.833 -3.590 -11.278 1.00 98.31 130 PHE A CA 1
ATOM 1008 C C . PHE A 1 130 ? 10.995 -2.575 -10.492 1.00 98.31 130 PHE A C 1
ATOM 1010 O O . PHE A 1 130 ? 10.446 -1.626 -11.057 1.00 98.31 130 PHE A O 1
ATOM 1017 N N . CYS A 1 131 ? 10.960 -2.715 -9.163 1.00 97.94 131 CYS A N 1
ATOM 1018 C CA . CYS A 1 131 ? 10.538 -1.617 -8.291 1.00 97.94 131 CYS A CA 1
ATOM 1019 C C . CYS A 1 131 ? 11.544 -0.464 -8.387 1.00 97.94 131 CYS A C 1
ATOM 1021 O O . CYS A 1 131 ? 12.755 -0.713 -8.340 1.00 97.94 131 CYS A O 1
ATOM 1023 N N . LEU A 1 132 ? 11.064 0.784 -8.414 1.00 96.56 132 LEU A N 1
ATOM 1024 C CA . LEU A 1 132 ? 11.921 1.976 -8.412 1.00 96.56 132 LEU A CA 1
ATOM 1025 C C . LEU A 1 132 ? 12.979 1.924 -7.299 1.00 96.56 132 LEU A C 1
ATOM 1027 O O . LEU A 1 132 ? 14.163 2.097 -7.572 1.00 96.56 132 LEU A O 1
ATOM 1031 N N . GLU A 1 133 ? 12.574 1.644 -6.056 1.00 95.56 133 GLU A N 1
ATOM 1032 C CA . GLU A 1 133 ? 13.491 1.635 -4.907 1.00 95.56 133 GLU A CA 1
ATOM 1033 C C . GLU A 1 133 ? 14.496 0.478 -4.943 1.00 95.56 133 GLU A C 1
ATOM 1035 O O . GLU A 1 133 ? 15.658 0.649 -4.563 1.00 95.56 133 GLU A O 1
ATOM 1040 N N . CYS A 1 134 ? 14.091 -0.688 -5.455 1.00 97.56 134 CYS A N 1
ATOM 1041 C CA . CYS A 1 134 ? 15.002 -1.817 -5.636 1.00 97.56 134 CYS A CA 1
ATOM 1042 C C . CYS A 1 134 ? 16.086 -1.479 -6.664 1.00 97.56 134 CYS A C 1
ATOM 1044 O O . CYS A 1 134 ? 17.274 -1.664 -6.392 1.00 97.56 134 CYS A O 1
ATOM 1046 N N . LEU A 1 135 ? 15.686 -0.936 -7.817 1.00 96.94 135 LEU A N 1
ATOM 1047 C CA . LEU A 1 135 ? 16.625 -0.583 -8.874 1.00 96.94 135 LEU A CA 1
ATOM 1048 C C . LEU A 1 135 ? 17.502 0.608 -8.478 1.00 96.94 135 LEU A C 1
ATOM 1050 O O . LEU A 1 135 ? 18.706 0.551 -8.693 1.00 96.94 135 LEU A O 1
ATOM 1054 N N . LYS A 1 136 ? 16.951 1.638 -7.820 1.00 95.56 136 LYS A N 1
ATOM 1055 C CA . LYS A 1 136 ? 17.721 2.753 -7.240 1.00 95.56 136 LYS A CA 1
ATOM 1056 C C . LYS A 1 136 ? 18.813 2.262 -6.297 1.00 95.56 136 LYS A C 1
ATOM 1058 O O . LYS A 1 136 ? 19.937 2.752 -6.366 1.00 95.56 136 LYS A O 1
ATOM 1063 N N . ARG A 1 137 ? 18.489 1.323 -5.399 1.00 95.94 137 ARG A N 1
ATOM 1064 C CA . ARG A 1 137 ? 19.450 0.771 -4.433 1.00 95.94 137 ARG A CA 1
ATOM 1065 C C . ARG A 1 137 ? 20.597 0.054 -5.140 1.00 95.94 137 ARG A C 1
ATOM 1067 O O . ARG A 1 137 ? 21.744 0.315 -4.800 1.00 95.94 137 ARG A O 1
ATOM 1074 N N . HIS A 1 138 ? 20.287 -0.782 -6.129 1.00 96.25 138 HIS A N 1
ATOM 1075 C CA . HIS A 1 138 ? 21.291 -1.435 -6.977 1.00 96.25 138 HIS A CA 1
ATOM 1076 C C . HIS A 1 138 ? 22.126 -0.417 -7.766 1.00 96.25 138 HIS A C 1
ATOM 1078 O O . HIS A 1 138 ? 23.350 -0.493 -7.792 1.00 96.25 138 HIS A O 1
ATOM 1084 N N . PHE A 1 139 ? 21.479 0.607 -8.325 1.00 94.56 139 PHE A N 1
ATOM 1085 C CA . PHE A 1 139 ? 22.127 1.630 -9.147 1.00 94.56 139 PHE A CA 1
ATOM 1086 C C . PHE A 1 139 ? 23.168 2.469 -8.390 1.00 94.56 139 PHE A C 1
ATOM 1088 O O . PHE A 1 139 ? 24.060 3.049 -9.001 1.00 94.56 139 PHE A O 1
ATOM 1095 N N . ARG A 1 140 ? 23.097 2.518 -7.051 1.00 93.75 140 ARG A N 1
ATOM 1096 C CA . ARG A 1 140 ? 24.121 3.173 -6.215 1.00 93.75 140 ARG A CA 1
ATOM 1097 C C . ARG A 1 140 ? 25.479 2.473 -6.283 1.00 93.75 140 ARG A C 1
ATOM 1099 O O . ARG A 1 140 ? 26.487 3.133 -6.051 1.00 93.75 140 ARG A O 1
ATOM 1106 N N . SER A 1 141 ? 25.508 1.170 -6.561 1.00 93.81 141 SER A N 1
ATOM 1107 C CA . SER A 1 141 ? 26.738 0.374 -6.646 1.00 93.81 141 SER A CA 1
ATOM 1108 C C . SER A 1 141 ? 27.058 -0.109 -8.062 1.00 93.81 141 SER A C 1
ATOM 1110 O O . SER A 1 141 ? 28.220 -0.394 -8.344 1.00 93.81 141 SER A O 1
ATOM 1112 N N . SER A 1 142 ? 26.074 -0.196 -8.963 1.00 95.06 142 SER A N 1
ATOM 1113 C CA . SER A 1 142 ? 26.290 -0.638 -10.344 1.00 95.06 142 SER A CA 1
ATOM 1114 C C . SER A 1 142 ? 25.315 0.003 -11.329 1.00 95.06 142 SER A C 1
ATOM 1116 O O . SER A 1 142 ? 24.104 -0.094 -11.168 1.00 95.06 142 SER A O 1
ATOM 1118 N N . ASP A 1 143 ? 25.832 0.567 -12.420 1.00 94.69 143 ASP A N 1
ATOM 1119 C CA . ASP A 1 143 ? 25.055 1.136 -13.530 1.00 94.69 143 ASP A CA 1
ATOM 1120 C C . ASP A 1 143 ? 24.597 0.080 -14.559 1.00 94.69 143 ASP A C 1
ATOM 1122 O O . ASP A 1 143 ? 24.343 0.395 -15.723 1.00 94.69 143 ASP A O 1
ATOM 1126 N N . THR A 1 144 ? 24.511 -1.187 -14.147 1.00 97.62 144 THR A N 1
ATOM 1127 C CA . THR A 1 144 ? 24.136 -2.320 -15.005 1.00 97.62 144 THR A CA 1
ATOM 1128 C C . THR A 1 144 ? 22.823 -2.950 -14.566 1.00 97.62 144 THR A C 1
ATOM 1130 O O . THR A 1 144 ? 22.493 -2.951 -13.381 1.00 97.62 144 THR A O 1
ATOM 1133 N N . CYS A 1 145 ? 22.052 -3.492 -15.506 1.00 98.06 145 CYS A N 1
ATOM 1134 C CA . CYS A 1 145 ? 20.827 -4.224 -15.203 1.00 98.06 145 CYS A CA 1
ATOM 1135 C C . CYS A 1 145 ? 21.135 -5.454 -14.319 1.00 98.06 145 CYS A C 1
ATOM 1137 O O . CYS A 1 145 ? 22.022 -6.236 -14.668 1.00 98.06 145 CYS A O 1
ATOM 1139 N N . PRO A 1 146 ? 20.394 -5.680 -13.217 1.00 98.00 146 PRO A N 1
ATOM 1140 C CA . PRO A 1 146 ? 20.575 -6.849 -12.350 1.00 98.00 146 PRO A CA 1
ATOM 1141 C C . PRO A 1 146 ? 20.429 -8.213 -13.042 1.00 98.00 146 PRO A C 1
ATOM 1143 O O . PRO A 1 146 ? 20.932 -9.202 -12.515 1.00 98.00 146 PRO A O 1
ATOM 1146 N N . ILE A 1 147 ? 19.732 -8.280 -14.183 1.00 97.75 147 ILE A N 1
ATOM 1147 C CA . ILE A 1 147 ? 19.457 -9.537 -14.896 1.00 97.75 147 ILE A CA 1
ATOM 1148 C C . ILE A 1 147 ? 20.526 -9.828 -15.950 1.00 97.75 147 ILE A C 1
ATOM 1150 O O . ILE A 1 147 ? 21.173 -10.870 -15.904 1.00 97.75 147 ILE A O 1
ATOM 1154 N N . ASP A 1 148 ? 20.728 -8.907 -16.892 1.00 97.88 148 ASP A N 1
ATOM 1155 C CA . ASP A 1 148 ? 21.552 -9.139 -18.088 1.00 97.88 148 ASP A CA 1
ATOM 1156 C C . ASP A 1 148 ? 22.870 -8.344 -18.099 1.00 97.88 148 ASP A C 1
ATOM 1158 O O . ASP A 1 148 ? 23.671 -8.475 -19.022 1.00 97.88 148 ASP A O 1
ATOM 1162 N N . ARG A 1 149 ? 23.119 -7.534 -17.059 1.00 97.19 149 ARG A N 1
ATOM 1163 C CA . ARG A 1 149 ? 24.304 -6.673 -16.896 1.00 97.19 149 ARG A CA 1
ATOM 1164 C C . ARG A 1 149 ? 24.474 -5.598 -17.978 1.00 97.19 149 ARG A C 1
ATOM 1166 O O . ARG A 1 149 ? 25.530 -4.968 -18.055 1.00 97.19 149 ARG A O 1
ATOM 1173 N N . THR A 1 150 ? 23.439 -5.316 -18.764 1.00 97.94 150 THR A N 1
ATOM 1174 C CA . THR A 1 150 ? 23.440 -4.217 -19.736 1.00 97.94 150 THR A CA 1
ATOM 1175 C C . THR A 1 150 ? 23.570 -2.882 -19.012 1.00 97.94 150 THR A C 1
ATOM 1177 O O . THR A 1 150 ? 22.817 -2.603 -18.076 1.00 97.94 150 THR A O 1
ATOM 1180 N N . ARG A 1 151 ? 24.522 -2.039 -19.429 1.00 96.94 151 ARG A N 1
ATOM 1181 C CA . ARG A 1 151 ? 24.682 -0.684 -18.877 1.00 96.94 151 ARG A CA 1
ATOM 1182 C C . ARG A 1 151 ? 23.490 0.192 -19.244 1.00 96.94 151 ARG A C 1
ATOM 1184 O O . ARG A 1 151 ? 23.042 0.176 -20.387 1.00 96.94 151 ARG A O 1
ATOM 1191 N N . PHE A 1 152 ? 23.023 1.005 -18.304 1.00 95.50 152 PHE A N 1
ATOM 1192 C CA . PHE A 1 152 ? 21.941 1.957 -18.545 1.00 95.50 152 PHE A CA 1
ATOM 1193 C C . PHE A 1 152 ? 22.109 3.231 -17.713 1.00 95.50 152 PHE A C 1
ATOM 1195 O O . PHE A 1 152 ? 22.884 3.279 -16.761 1.00 95.50 152 PHE A O 1
ATOM 1202 N N . ARG A 1 153 ? 21.367 4.287 -18.062 1.00 94.88 153 ARG A N 1
ATOM 1203 C CA . ARG A 1 153 ? 21.258 5.505 -17.244 1.00 94.88 153 ARG A CA 1
ATOM 1204 C C . ARG A 1 153 ? 19.862 5.579 -16.639 1.00 94.88 153 ARG A C 1
ATOM 1206 O O . ARG A 1 153 ? 18.885 5.269 -17.315 1.00 94.88 153 ARG A O 1
ATOM 1213 N N . ALA A 1 154 ? 19.759 6.055 -15.398 1.00 93.69 154 ALA A N 1
ATOM 1214 C CA . ALA A 1 154 ? 18.484 6.184 -14.682 1.00 93.69 154 ALA A CA 1
ATOM 1215 C C . ALA A 1 154 ? 17.405 6.930 -15.495 1.00 93.69 154 ALA A C 1
ATOM 1217 O O . ALA A 1 154 ? 16.260 6.491 -15.567 1.00 93.69 154 ALA A O 1
ATOM 1218 N N . ARG A 1 155 ? 17.793 8.012 -16.178 1.00 93.38 155 ARG A N 1
ATOM 1219 C CA . ARG A 1 155 ? 16.896 8.834 -17.007 1.00 93.38 155 ARG A CA 1
ATOM 1220 C C . ARG A 1 155 ? 16.387 8.153 -18.284 1.00 93.38 155 ARG A C 1
ATOM 1222 O O . ARG A 1 155 ? 15.392 8.599 -18.837 1.00 93.38 155 ARG A O 1
ATOM 1229 N N . ASP A 1 156 ? 17.094 7.130 -18.768 1.00 94.38 156 ASP A N 1
ATOM 1230 C CA . ASP A 1 156 ? 16.741 6.411 -20.000 1.00 94.38 156 ASP A CA 1
ATOM 1231 C C . ASP A 1 156 ? 15.738 5.278 -19.704 1.00 94.38 156 ASP A C 1
ATOM 1233 O O . ASP A 1 156 ? 15.228 4.624 -20.615 1.00 94.38 156 ASP A O 1
ATOM 1237 N N . CYS A 1 157 ? 15.449 5.035 -18.421 1.00 96.06 157 CYS A N 1
ATOM 1238 C CA . CYS A 1 157 ? 14.422 4.097 -18.003 1.00 96.06 157 CYS A CA 1
ATOM 1239 C C . CYS A 1 157 ? 13.024 4.614 -18.365 1.00 96.06 157 CYS A C 1
ATOM 1241 O O . CYS A 1 157 ? 12.769 5.817 -18.431 1.00 96.06 157 CYS A O 1
ATOM 1243 N N . LYS A 1 158 ? 12.094 3.684 -18.563 1.00 95.75 158 LYS A N 1
ATOM 1244 C CA . LYS A 1 158 ? 10.718 3.950 -18.979 1.00 95.75 158 LYS A CA 1
ATOM 1245 C C . LYS A 1 158 ? 9.737 3.574 -17.872 1.00 95.75 158 LYS A C 1
ATOM 1247 O O . LYS A 1 158 ? 10.053 2.817 -16.955 1.00 95.75 158 LYS A O 1
ATOM 1252 N N . THR A 1 159 ? 8.519 4.084 -17.996 1.00 94.50 159 THR A N 1
ATOM 1253 C CA . THR A 1 159 ? 7.358 3.653 -17.209 1.00 94.50 159 THR A CA 1
ATOM 1254 C C . THR A 1 159 ? 6.274 3.145 -18.152 1.00 94.50 159 THR A C 1
ATOM 1256 O O . THR A 1 159 ? 6.221 3.539 -19.317 1.00 94.50 159 THR A O 1
ATOM 1259 N N . SER A 1 160 ? 5.399 2.269 -17.659 1.00 95.06 160 SER A N 1
ATOM 1260 C CA . SER A 1 160 ? 4.247 1.772 -18.416 1.00 95.06 160 SER A CA 1
ATOM 1261 C C . SER A 1 160 ? 2.965 2.002 -17.626 1.00 95.06 160 SER A C 1
ATOM 1263 O O . SER A 1 160 ? 2.818 1.525 -16.496 1.00 95.06 160 SER A O 1
ATOM 1265 N N . ARG A 1 161 ? 2.019 2.733 -18.232 1.00 94.56 161 ARG A N 1
ATOM 1266 C CA . ARG A 1 161 ? 0.695 2.954 -17.635 1.00 94.56 161 ARG A CA 1
ATOM 1267 C C . ARG A 1 161 ? -0.104 1.659 -17.580 1.00 94.56 161 ARG A C 1
ATOM 1269 O O . ARG A 1 161 ? -0.737 1.404 -16.568 1.00 94.56 161 ARG A O 1
ATOM 1276 N N . LEU A 1 162 ? -0.035 0.843 -18.631 1.00 97.00 162 LEU A N 1
ATOM 1277 C CA . LEU A 1 162 ? -0.719 -0.447 -18.679 1.00 97.00 162 LEU A CA 1
ATOM 1278 C C . LEU A 1 162 ? -0.256 -1.356 -17.537 1.00 97.00 162 LEU A C 1
ATOM 1280 O O . LEU A 1 162 ? -1.086 -1.857 -16.790 1.00 97.00 162 LEU A O 1
ATOM 1284 N N . LEU A 1 163 ? 1.061 -1.500 -17.357 1.00 96.44 163 LEU A N 1
ATOM 1285 C CA . LEU A 1 163 ? 1.615 -2.306 -16.269 1.00 96.44 163 LEU A CA 1
ATOM 1286 C C . LEU A 1 163 ? 1.208 -1.760 -14.895 1.00 96.44 163 LEU A C 1
ATOM 1288 O O . LEU A 1 163 ? 0.826 -2.530 -14.022 1.00 96.44 163 LEU A O 1
ATOM 1292 N N . THR A 1 164 ? 1.256 -0.436 -14.718 1.00 95.94 164 THR A N 1
ATOM 1293 C CA . THR A 1 164 ? 0.775 0.210 -13.486 1.00 95.94 164 THR A CA 1
ATOM 1294 C C . THR A 1 164 ? -0.687 -0.147 -13.215 1.00 95.94 164 THR A C 1
ATOM 1296 O O . THR A 1 164 ? -0.989 -0.596 -12.121 1.00 95.94 164 THR A O 1
ATOM 1299 N N . ASN A 1 165 ? -1.568 -0.042 -14.213 1.00 96.94 165 ASN A N 1
ATOM 1300 C CA . ASN A 1 165 ? -2.988 -0.365 -14.058 1.00 96.94 165 ASN A CA 1
ATOM 1301 C C . ASN A 1 165 ? -3.221 -1.847 -13.711 1.00 96.94 165 ASN A C 1
ATOM 1303 O O . ASN A 1 165 ? -4.102 -2.153 -12.914 1.00 96.94 165 ASN A O 1
ATOM 1307 N N . ILE A 1 166 ? -2.440 -2.766 -14.294 1.00 97.75 166 ILE A N 1
ATOM 1308 C CA . ILE A 1 166 ? -2.517 -4.199 -13.966 1.00 97.75 166 ILE A CA 1
ATOM 1309 C C . ILE A 1 166 ? -2.119 -4.421 -12.501 1.00 97.75 166 ILE A C 1
ATOM 1311 O O . ILE A 1 166 ? -2.871 -5.039 -11.753 1.00 97.75 166 ILE A O 1
ATOM 1315 N N . LEU A 1 167 ? -0.987 -3.857 -12.066 1.00 97.44 167 LEU A N 1
ATOM 1316 C CA . LEU A 1 167 ? -0.530 -3.932 -10.673 1.00 97.44 167 LEU A CA 1
ATOM 1317 C C . LEU A 1 167 ? -1.538 -3.308 -9.696 1.00 97.44 167 LEU A C 1
ATOM 1319 O O . LEU A 1 167 ? -1.775 -3.862 -8.626 1.00 97.44 167 LEU A O 1
ATOM 1323 N N . ASP A 1 168 ? -2.131 -2.176 -10.067 1.00 96.38 168 ASP A N 1
ATOM 1324 C CA . ASP A 1 168 ? -3.120 -1.438 -9.276 1.00 96.38 168 ASP A CA 1
ATOM 1325 C C . ASP A 1 168 ? -4.448 -2.207 -9.136 1.00 96.38 168 ASP A C 1
ATOM 1327 O O . ASP A 1 168 ? -5.159 -2.028 -8.146 1.00 96.38 168 ASP A O 1
ATOM 1331 N N . SER A 1 169 ? -4.753 -3.102 -10.083 1.00 97.38 169 SER A N 1
ATOM 1332 C CA . SER A 1 169 ? -5.951 -3.949 -10.068 1.00 97.38 169 SER A CA 1
ATOM 1333 C C . SER A 1 169 ? -5.841 -5.200 -9.192 1.00 97.38 169 SER A C 1
ATOM 1335 O O . SER A 1 169 ? -6.865 -5.832 -8.932 1.00 97.38 169 SER 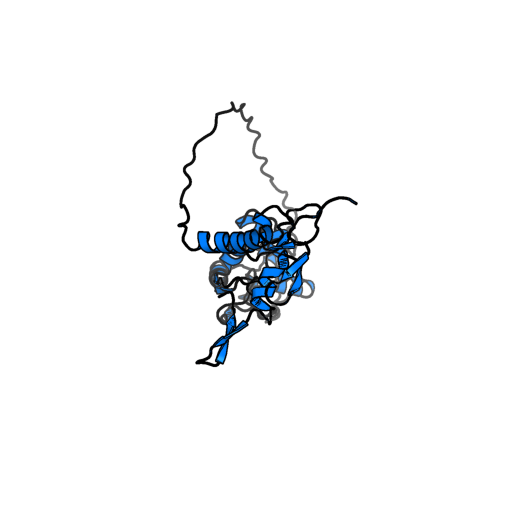A O 1
ATOM 1337 N N . LEU A 1 170 ? -4.632 -5.546 -8.727 1.00 97.81 170 LEU A N 1
ATOM 1338 C CA . LEU A 1 170 ? -4.422 -6.676 -7.823 1.00 97.81 170 LEU A CA 1
ATOM 1339 C C . LEU A 1 170 ? -5.227 -6.480 -6.535 1.00 97.81 170 LEU A C 1
ATOM 1341 O O . LEU A 1 170 ? -5.250 -5.382 -5.974 1.00 97.81 170 LEU A O 1
ATOM 1345 N N . VAL A 1 171 ? -5.873 -7.543 -6.061 1.00 98.19 171 VAL A N 1
ATOM 1346 C CA . VAL A 1 171 ? -6.687 -7.502 -4.842 1.00 98.19 171 VAL A CA 1
ATOM 1347 C C . VAL A 1 171 ? -5.803 -7.751 -3.627 1.00 98.19 171 VAL A C 1
ATOM 1349 O O . VAL A 1 171 ? -5.041 -8.717 -3.580 1.00 98.19 171 VAL A O 1
ATOM 1352 N N . VAL A 1 172 ? -5.919 -6.871 -2.637 1.00 98.00 172 VAL A N 1
ATOM 1353 C CA . VAL A 1 172 ? -5.179 -6.927 -1.377 1.00 98.00 172 VAL A CA 1
ATOM 1354 C C . VAL A 1 172 ? -6.130 -6.905 -0.191 1.00 98.00 172 VAL A C 1
ATOM 1356 O O . VAL A 1 172 ? -7.239 -6.368 -0.262 1.00 98.00 172 VAL A O 1
ATOM 1359 N N . GLU A 1 173 ? -5.682 -7.486 0.912 1.00 97.81 173 GLU A N 1
ATOM 1360 C CA . GLU A 1 173 ? -6.353 -7.377 2.200 1.00 97.81 173 GLU A CA 1
ATOM 1361 C C . GLU A 1 173 ? -5.957 -6.074 2.900 1.00 97.81 173 GLU A C 1
ATOM 1363 O O . GLU A 1 173 ? -4.880 -5.511 2.668 1.00 97.81 173 GLU A O 1
ATOM 1368 N N . CYS A 1 174 ? -6.834 -5.580 3.772 1.00 96.44 174 CYS A N 1
ATOM 1369 C CA . CYS A 1 174 ? -6.517 -4.428 4.599 1.00 96.44 174 CYS A CA 1
ATOM 1370 C C . CYS A 1 174 ? -5.253 -4.683 5.452 1.00 96.44 174 CYS A C 1
ATOM 1372 O O . CYS A 1 174 ? -5.174 -5.690 6.148 1.00 96.44 174 CYS A O 1
ATOM 1374 N N . PRO A 1 175 ? -4.292 -3.743 5.537 1.00 94.88 175 PRO A N 1
ATOM 1375 C CA . PRO A 1 175 ? -3.141 -3.878 6.441 1.00 94.88 175 PRO A CA 1
ATOM 1376 C C . PRO A 1 175 ? -3.520 -4.034 7.924 1.00 94.88 175 PRO A C 1
ATOM 1378 O O . PRO A 1 175 ? -2.713 -4.469 8.740 1.00 94.88 175 PRO A O 1
ATOM 1381 N N . ASN A 1 176 ? -4.752 -3.669 8.289 1.00 93.81 176 ASN A N 1
ATOM 1382 C CA . ASN A 1 176 ? -5.282 -3.789 9.641 1.00 93.81 176 ASN A CA 1
ATOM 1383 C C . ASN A 1 176 ? -6.070 -5.098 9.871 1.00 93.81 176 ASN A C 1
ATOM 1385 O O . ASN A 1 176 ? -6.868 -5.150 10.813 1.00 93.81 176 ASN A O 1
ATOM 1389 N N . THR A 1 177 ? -5.868 -6.154 9.067 1.00 92.00 177 THR A N 1
ATOM 1390 C CA . THR A 1 177 ? -6.527 -7.463 9.269 1.00 92.00 177 THR A CA 1
ATOM 1391 C C . THR A 1 177 ? -6.307 -8.013 10.674 1.00 92.00 177 THR A C 1
ATOM 1393 O O . THR A 1 177 ? -7.265 -8.383 11.351 1.00 92.00 177 THR A O 1
ATOM 1396 N N . GLU A 1 178 ? -5.081 -7.941 11.198 1.00 87.75 178 GLU A N 1
ATOM 1397 C CA . GLU A 1 178 ? -4.773 -8.379 12.568 1.00 87.75 178 GLU A CA 1
ATOM 1398 C C . GLU A 1 178 ? -5.545 -7.599 13.645 1.00 87.75 178 GLU A C 1
ATOM 1400 O O . GLU A 1 178 ? -5.778 -8.096 14.750 1.00 87.75 178 GLU A O 1
ATOM 1405 N N . ARG A 1 179 ? -5.977 -6.370 13.338 1.00 87.69 179 ARG A N 1
ATOM 1406 C CA . ARG A 1 179 ? -6.775 -5.515 14.230 1.00 87.69 179 ARG A CA 1
ATOM 1407 C C . ARG A 1 179 ? -8.275 -5.747 14.077 1.00 87.69 179 ARG A C 1
ATOM 1409 O O . ARG A 1 179 ? -9.005 -5.418 15.003 1.00 87.69 179 ARG A O 1
ATOM 1416 N N . GLY A 1 180 ? -8.715 -6.448 13.037 1.00 87.25 180 GLY A N 1
ATOM 1417 C CA . GLY A 1 180 ? -10.104 -6.876 12.855 1.00 87.25 180 GLY A CA 1
ATOM 1418 C C . GLY A 1 180 ? -10.756 -6.378 11.568 1.00 87.25 180 GLY A C 1
ATOM 1419 O O . GLY A 1 180 ? -11.943 -6.612 11.379 1.00 87.25 180 GLY A O 1
ATOM 1420 N N . CYS A 1 181 ? -10.019 -5.702 10.681 1.00 92.62 181 CYS A N 1
ATOM 1421 C CA . CYS A 1 181 ? -10.568 -5.312 9.387 1.00 92.62 181 CYS A CA 1
ATOM 1422 C C . CYS A 1 181 ? -10.562 -6.499 8.416 1.00 92.62 181 CYS A C 1
ATOM 1424 O O . CYS A 1 181 ? -9.499 -6.966 8.041 1.00 92.62 181 CYS A O 1
ATOM 1426 N N . SER A 1 182 ? -11.724 -6.964 7.969 1.00 93.56 182 SER A N 1
ATOM 1427 C CA . SER A 1 182 ? -11.842 -8.066 6.999 1.00 93.56 182 SER A CA 1
ATOM 1428 C C . SER A 1 182 ? -11.993 -7.602 5.544 1.00 93.56 182 SER A C 1
ATOM 1430 O O . SER A 1 182 ? -12.270 -8.412 4.660 1.00 93.56 182 SER A O 1
ATOM 1432 N N . GLU A 1 183 ? -11.833 -6.304 5.283 1.00 95.81 183 GLU A N 1
ATOM 1433 C CA . GLU A 1 183 ? -12.041 -5.721 3.958 1.00 95.81 183 GLU A CA 1
ATOM 1434 C C . GLU A 1 183 ? -10.946 -6.139 2.969 1.00 95.81 183 GLU A C 1
ATOM 1436 O O . GLU A 1 183 ? -9.749 -6.121 3.282 1.00 95.81 183 GLU A O 1
ATOM 1441 N N . LYS A 1 184 ? -11.371 -6.441 1.739 1.00 97.56 184 LYS A N 1
ATOM 1442 C CA . LYS A 1 184 ? -10.508 -6.688 0.578 1.00 97.56 184 LYS A CA 1
ATOM 1443 C C . LYS A 1 184 ? -10.819 -5.655 -0.495 1.00 97.56 184 LYS A C 1
ATOM 1445 O O . LYS A 1 184 ? -11.978 -5.317 -0.714 1.00 97.56 184 LYS A O 1
ATOM 1450 N N . MET A 1 185 ? -9.796 -5.137 -1.160 1.00 97.75 185 MET A N 1
ATOM 1451 C CA . MET A 1 185 ? -9.945 -4.055 -2.140 1.00 97.75 185 MET A CA 1
ATOM 1452 C C . MET A 1 185 ? -8.853 -4.116 -3.198 1.00 97.75 185 MET A C 1
ATOM 1454 O O . MET A 1 185 ? -7.879 -4.857 -3.055 1.00 97.75 185 MET A O 1
ATOM 1458 N N . LYS A 1 186 ? -8.978 -3.312 -4.255 1.00 97.94 186 LYS A N 1
ATOM 1459 C CA . LYS A 1 186 ? -7.878 -3.163 -5.210 1.00 97.94 186 LYS A CA 1
ATOM 1460 C C . LYS A 1 186 ? -6.703 -2.449 -4.559 1.00 97.94 186 LYS A C 1
ATOM 1462 O O . LYS A 1 186 ? -6.872 -1.572 -3.710 1.00 97.94 186 LYS A O 1
ATOM 1467 N N . ARG A 1 187 ? -5.496 -2.772 -5.013 1.00 97.12 187 ARG A N 1
ATOM 1468 C CA . ARG A 1 187 ? -4.258 -2.169 -4.524 1.00 97.12 187 ARG A CA 1
ATOM 1469 C C . ARG A 1 187 ? -4.255 -0.643 -4.639 1.00 97.12 187 ARG A C 1
ATOM 1471 O O . ARG A 1 187 ? -3.718 0.007 -3.752 1.00 97.12 187 ARG A O 1
ATOM 1478 N N . GLU A 1 188 ? -4.862 -0.053 -5.669 1.00 95.75 188 GLU A N 1
ATOM 1479 C CA . GLU A 1 188 ? -4.978 1.416 -5.775 1.00 95.75 188 GLU A CA 1
ATOM 1480 C C . GLU A 1 188 ? -5.904 2.053 -4.723 1.00 95.75 188 GLU A C 1
ATOM 1482 O O . GLU A 1 188 ? -5.795 3.241 -4.428 1.00 95.75 188 GLU A O 1
ATOM 1487 N N . GLU A 1 189 ? -6.813 1.279 -4.134 1.00 96.69 189 GLU A N 1
ATOM 1488 C CA . GLU A 1 189 ? -7.810 1.768 -3.179 1.00 96.69 189 GLU A CA 1
ATOM 1489 C C . GLU A 1 189 ? -7.325 1.669 -1.730 1.00 96.69 189 GLU A C 1
ATOM 1491 O O . GLU A 1 189 ? -7.916 2.276 -0.834 1.00 96.69 189 GLU A O 1
ATOM 1496 N N . VAL A 1 190 ? -6.229 0.945 -1.485 1.00 96.75 190 VAL A N 1
ATOM 1497 C CA . VAL A 1 190 ? -5.770 0.626 -0.129 1.00 96.75 190 VAL A CA 1
ATOM 1498 C C . VAL A 1 190 ? -5.427 1.873 0.689 1.00 96.75 190 VAL A C 1
ATOM 1500 O O . VAL A 1 190 ? -5.735 1.924 1.874 1.00 96.75 190 VAL A O 1
ATOM 1503 N N . VAL A 1 191 ? -4.857 2.920 0.078 1.00 96.06 191 VAL A N 1
ATOM 1504 C CA . VAL A 1 191 ? -4.553 4.178 0.786 1.00 96.06 191 VAL A CA 1
ATOM 1505 C C . VAL A 1 191 ? -5.839 4.898 1.178 1.00 96.06 191 VAL A C 1
ATOM 1507 O O . VAL A 1 191 ? -5.998 5.330 2.319 1.00 96.06 191 VAL A O 1
ATOM 1510 N N . LYS A 1 192 ? -6.800 4.984 0.253 1.00 96.00 192 LYS A N 1
ATOM 1511 C CA . LYS A 1 192 ? -8.120 5.561 0.529 1.00 96.00 192 LYS A CA 1
ATOM 1512 C C . LYS A 1 192 ? -8.810 4.828 1.679 1.00 96.00 192 LYS A C 1
ATOM 1514 O O . LYS A 1 192 ? -9.421 5.473 2.533 1.00 96.00 192 LYS A O 1
ATOM 1519 N N . HIS A 1 193 ? -8.722 3.500 1.693 1.00 96.31 193 HIS A N 1
ATOM 1520 C CA . HIS A 1 193 ? -9.276 2.684 2.760 1.00 96.31 193 HIS A CA 1
ATOM 1521 C C . HIS A 1 193 ? -8.553 2.930 4.087 1.00 96.31 193 HIS A C 1
ATOM 1523 O O . HIS A 1 193 ? -9.218 3.248 5.064 1.00 96.31 193 HIS A O 1
ATOM 1529 N N . THR A 1 194 ? -7.220 2.847 4.146 1.00 94.75 194 THR A N 1
ATOM 1530 C CA . THR A 1 194 ? -6.468 2.972 5.411 1.00 94.75 194 THR A CA 1
ATOM 1531 C C . THR A 1 194 ? -6.654 4.326 6.091 1.00 94.75 194 THR A C 1
ATOM 1533 O O . THR A 1 194 ? -6.704 4.371 7.318 1.00 94.75 194 THR A O 1
ATOM 1536 N N . ILE A 1 195 ? -6.849 5.412 5.335 1.00 92.75 195 ILE A N 1
ATOM 1537 C CA . ILE A 1 195 ? -7.189 6.742 5.882 1.00 92.75 195 ILE A CA 1
ATOM 1538 C C . ILE A 1 195 ? -8.520 6.730 6.660 1.00 92.75 195 ILE A C 1
ATOM 1540 O O . ILE A 1 195 ? -8.685 7.483 7.619 1.00 92.75 195 ILE A O 1
ATOM 1544 N N . ASN A 1 196 ? -9.470 5.893 6.241 1.00 91.31 196 ASN A N 1
ATOM 1545 C CA . ASN A 1 196 ? -10.831 5.835 6.783 1.00 91.31 196 ASN A CA 1
ATOM 1546 C C . ASN A 1 196 ? -11.127 4.521 7.527 1.00 91.31 196 ASN A C 1
ATOM 1548 O O . ASN A 1 196 ? -12.270 4.259 7.908 1.00 91.31 196 ASN A O 1
ATOM 1552 N N . CYS A 1 197 ? -10.126 3.654 7.676 1.00 93.56 197 CYS A N 1
ATOM 1553 C CA . CYS A 1 197 ? -10.302 2.332 8.245 1.00 93.56 197 CYS A CA 1
ATOM 1554 C C . CYS A 1 197 ? -10.481 2.456 9.754 1.00 93.56 197 CYS A C 1
ATOM 1556 O O . CYS A 1 197 ? -9.586 2.913 10.461 1.00 93.56 197 CYS A O 1
ATOM 1558 N N . ARG A 1 198 ? -11.603 1.935 10.264 1.00 89.50 198 ARG A N 1
ATOM 1559 C CA . ARG A 1 198 ? -11.946 1.951 11.697 1.00 89.50 198 ARG A CA 1
ATOM 1560 C C . ARG A 1 198 ? -10.801 1.463 12.590 1.00 89.50 198 ARG A C 1
ATOM 1562 O O . ARG A 1 198 ? -10.632 1.966 13.696 1.00 89.50 198 ARG A O 1
ATOM 1569 N N . TYR A 1 199 ? -10.012 0.512 12.099 1.00 91.06 199 TYR A N 1
ATOM 1570 C CA . TYR A 1 199 ? -8.933 -0.142 12.831 1.00 91.06 199 TYR A CA 1
ATOM 1571 C C . TYR A 1 199 ? -7.566 0.548 12.695 1.00 91.06 199 TYR A C 1
ATOM 1573 O O . TYR A 1 199 ? -6.617 0.136 13.365 1.00 91.06 199 TYR A O 1
ATOM 1581 N N . THR A 1 200 ? -7.448 1.592 11.866 1.00 92.31 200 THR A N 1
ATOM 1582 C CA . THR A 1 200 ? -6.227 2.400 11.763 1.00 92.31 200 THR A CA 1
ATOM 1583 C C . THR A 1 200 ? -5.949 3.084 13.093 1.00 92.31 200 THR A C 1
ATOM 1585 O O . THR A 1 200 ? -6.847 3.634 13.733 1.00 92.31 200 THR A O 1
ATOM 1588 N N . LEU A 1 201 ? -4.689 3.051 13.523 1.00 91.06 201 LEU A N 1
ATOM 1589 C CA . LEU A 1 201 ? -4.266 3.734 14.736 1.00 91.06 201 LEU A CA 1
ATOM 1590 C C . LEU A 1 201 ? -4.045 5.226 14.483 1.00 91.06 201 LEU A C 1
ATOM 1592 O O . LEU A 1 201 ? -3.326 5.617 13.564 1.00 91.06 201 LEU A O 1
ATOM 1596 N N . HIS A 1 202 ? -4.563 6.056 15.374 1.00 87.12 202 HIS A N 1
ATOM 1597 C CA . HIS A 1 202 ? -4.323 7.493 15.421 1.00 87.12 202 HIS A CA 1
ATOM 1598 C C . HIS A 1 202 ? -3.817 7.893 16.801 1.00 87.12 202 HIS A C 1
ATOM 1600 O O . HIS A 1 202 ? -3.990 7.149 17.767 1.00 87.12 202 HIS A O 1
ATOM 1606 N N . ASP A 1 203 ? -3.172 9.050 16.880 1.00 89.19 203 ASP A N 1
ATOM 1607 C CA . ASP A 1 203 ? -2.782 9.634 18.159 1.00 89.19 203 ASP A CA 1
ATOM 1608 C C . ASP A 1 203 ? -4.027 9.876 19.018 1.00 89.19 203 ASP A C 1
ATOM 1610 O O . ASP A 1 203 ? -5.114 10.157 18.496 1.00 89.19 203 ASP A O 1
ATOM 1614 N N . CYS A 1 204 ? -3.883 9.710 20.333 1.00 88.50 204 CYS A N 1
ATOM 1615 C CA . CYS A 1 204 ? -4.971 9.955 21.266 1.00 88.50 204 CYS A CA 1
ATOM 1616 C C . CYS A 1 204 ? -5.505 11.389 21.081 1.00 88.50 204 CYS A C 1
ATOM 1618 O O . CYS A 1 204 ? -4.711 12.323 20.952 1.00 88.50 204 CYS A O 1
ATOM 1620 N N . PRO A 1 205 ? -6.835 11.605 21.083 1.00 87.44 205 PRO A N 1
ATOM 1621 C CA . PRO A 1 205 ? -7.390 12.958 21.018 1.00 87.44 205 PRO A CA 1
ATOM 1622 C C . PRO A 1 205 ? -7.004 13.815 22.236 1.00 87.44 205 PRO A C 1
ATOM 1624 O O . PRO A 1 205 ? -7.034 15.044 22.162 1.00 87.44 205 PRO A O 1
ATOM 1627 N N . ASP A 1 206 ? -6.639 13.177 23.350 1.00 88.25 206 ASP A N 1
ATOM 1628 C CA . ASP A 1 206 ? -6.115 13.854 24.527 1.00 88.25 206 ASP A CA 1
ATOM 1629 C C . ASP A 1 206 ? -4.637 14.212 24.336 1.00 88.25 206 ASP A C 1
ATOM 1631 O O . ASP A 1 206 ? -3.774 13.341 24.262 1.00 88.25 206 ASP A O 1
ATOM 1635 N N . LYS A 1 207 ? -4.345 15.514 24.318 1.00 87.06 207 LYS A N 1
ATOM 1636 C CA . LYS A 1 207 ? -2.988 16.053 24.148 1.00 87.06 207 LYS A CA 1
ATOM 1637 C C . LYS A 1 207 ? -2.045 15.728 25.305 1.00 87.06 207 LYS A C 1
ATOM 1639 O O . LYS A 1 207 ? -0.841 15.889 25.143 1.00 87.06 207 LYS A O 1
ATOM 1644 N N . ALA A 1 208 ? -2.569 15.338 26.467 1.00 90.00 208 ALA A N 1
ATOM 1645 C CA . ALA A 1 208 ? -1.758 14.877 27.590 1.00 90.00 208 ALA A CA 1
ATOM 1646 C C . ALA A 1 208 ? -1.377 13.389 27.468 1.00 90.00 208 ALA A C 1
ATOM 1648 O O . ALA A 1 208 ? -0.696 12.859 28.346 1.00 90.00 208 ALA A O 1
ATOM 1649 N N . CYS A 1 209 ? -1.829 12.704 26.412 1.00 89.88 209 CYS A N 1
ATOM 1650 C CA . CYS A 1 209 ? -1.592 11.289 26.189 1.00 89.88 209 CYS A CA 1
ATOM 1651 C C . CYS A 1 209 ? -0.817 11.044 24.887 1.00 89.88 209 CYS A C 1
ATOM 1653 O O . CYS A 1 209 ? -1.310 11.315 23.798 1.00 89.88 209 CYS A O 1
ATOM 1655 N N . ASP A 1 210 ? 0.356 10.420 24.995 1.00 89.56 210 ASP A N 1
ATOM 1656 C CA . ASP A 1 210 ? 1.215 10.099 23.842 1.00 89.56 210 ASP A CA 1
ATOM 1657 C C . ASP A 1 210 ? 0.915 8.725 23.212 1.00 89.56 210 ASP A C 1
ATOM 1659 O O . ASP A 1 210 ? 1.672 8.210 22.387 1.00 89.56 210 ASP A O 1
ATOM 1663 N N . LYS A 1 211 ? -0.168 8.067 23.636 1.00 90.31 211 LYS A N 1
ATOM 1664 C CA . LYS A 1 211 ? -0.538 6.732 23.154 1.00 90.31 211 LYS A CA 1
ATOM 1665 C C . 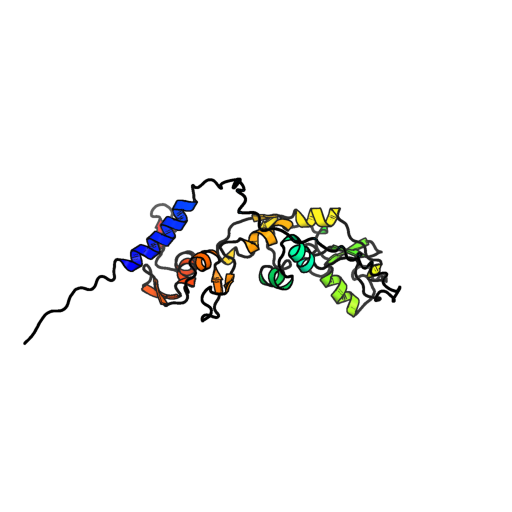LYS A 1 211 ? -1.446 6.823 21.929 1.00 90.31 211 LYS A C 1
ATOM 1667 O O . LYS A 1 211 ? -2.052 7.851 21.641 1.00 90.31 211 LYS A O 1
ATOM 1672 N N . ARG A 1 212 ? -1.586 5.705 21.215 1.00 91.00 212 ARG A N 1
ATOM 1673 C CA . ARG A 1 212 ? -2.446 5.596 20.028 1.00 91.00 212 ARG A CA 1
ATOM 1674 C C . ARG A 1 212 ? -3.715 4.806 20.327 1.00 91.00 212 ARG A C 1
ATOM 1676 O O . ARG A 1 212 ? -3.707 3.909 21.171 1.00 91.00 212 ARG A O 1
ATOM 1683 N N . VAL A 1 213 ? -4.791 5.125 19.616 1.00 89.25 213 VAL A N 1
ATOM 1684 C CA . VAL A 1 213 ? -6.086 4.431 19.671 1.00 89.25 213 VAL A CA 1
ATOM 1685 C C . VAL A 1 213 ? -6.582 4.117 18.265 1.00 89.25 213 VAL A C 1
ATOM 1687 O O . VAL A 1 213 ? -6.199 4.778 17.302 1.00 89.25 213 VAL A O 1
ATOM 1690 N N . GLN A 1 214 ? -7.438 3.105 18.135 1.00 88.19 214 GLN A N 1
ATOM 1691 C CA . GLN A 1 214 ? -8.117 2.822 16.869 1.00 88.19 214 GLN A CA 1
ATOM 1692 C C . GLN A 1 214 ? -9.049 3.990 16.492 1.00 88.19 214 GLN A C 1
ATOM 1694 O O . GLN A 1 214 ? -9.614 4.643 17.374 1.00 88.19 214 GLN A O 1
ATOM 1699 N N . GLN A 1 215 ? -9.221 4.255 15.194 1.00 86.69 215 GLN A N 1
ATOM 1700 C CA . GLN A 1 215 ? -9.948 5.423 14.682 1.00 86.69 215 GLN A CA 1
ATOM 1701 C C . GLN A 1 215 ? -11.360 5.554 15.270 1.00 86.69 215 GLN A C 1
ATOM 1703 O O . GLN A 1 215 ? -11.773 6.658 15.616 1.00 86.69 215 GLN A O 1
ATOM 1708 N N . TRP A 1 216 ? -12.083 4.444 15.445 1.00 80.50 216 TRP A N 1
ATOM 1709 C CA . TRP A 1 216 ? -13.439 4.461 16.009 1.00 80.50 216 TRP A CA 1
ATOM 1710 C C . TRP A 1 216 ? -13.492 4.913 17.482 1.00 80.50 216 TRP A C 1
ATOM 1712 O O . TRP A 1 216 ? -14.457 5.559 17.881 1.00 80.50 216 TRP A O 1
ATOM 1722 N N . LEU A 1 217 ? -12.442 4.664 18.274 1.00 82.19 217 LEU A N 1
ATOM 1723 C CA . LEU A 1 217 ? -12.335 5.146 19.660 1.00 82.19 217 LEU A CA 1
ATOM 1724 C C . LEU A 1 217 ? -12.013 6.645 19.714 1.00 82.19 217 LEU A C 1
ATOM 1726 O O . LEU A 1 217 ? -12.526 7.372 20.573 1.00 82.19 217 LEU A O 1
ATOM 1730 N N . ALA A 1 218 ? -11.200 7.124 18.767 1.00 80.12 218 ALA A N 1
ATOM 1731 C CA . ALA A 1 218 ? -10.815 8.532 18.677 1.00 80.12 218 ALA A CA 1
ATOM 1732 C C . ALA A 1 218 ? -12.020 9.466 18.457 1.00 80.12 218 ALA A C 1
ATOM 1734 O O . ALA A 1 218 ? -11.988 10.611 18.905 1.00 80.12 218 ALA A O 1
ATOM 1735 N N . VAL A 1 219 ? -13.104 8.975 17.837 1.00 78.06 219 VAL A N 1
ATOM 1736 C CA . VAL A 1 219 ? -14.336 9.748 17.565 1.00 78.06 219 VAL A CA 1
ATOM 1737 C C . VAL A 1 219 ? -14.951 10.336 18.838 1.00 78.06 219 VAL A C 1
ATOM 1739 O O . VAL A 1 219 ? -15.512 11.427 18.808 1.00 78.06 219 VAL A O 1
ATOM 1742 N N . SER A 1 220 ? -14.812 9.648 19.972 1.00 77.81 220 SER A N 1
ATOM 1743 C CA . SER A 1 220 ? -15.339 10.114 21.261 1.00 77.81 220 SER A CA 1
ATOM 1744 C C . SER A 1 220 ? -14.694 11.409 21.778 1.00 77.81 220 SER A C 1
ATOM 1746 O O . SER A 1 220 ? -15.241 12.039 22.684 1.00 77.81 220 SER A O 1
ATOM 1748 N N . GLY A 1 221 ? -13.508 11.774 21.270 1.00 80.12 221 GLY A N 1
ATOM 1749 C CA . GLY A 1 221 ? -12.709 12.895 21.769 1.00 80.12 221 GLY A CA 1
ATOM 1750 C C . GLY A 1 221 ? -12.140 12.700 23.181 1.00 80.12 221 GLY A C 1
ATOM 1751 O O . GLY A 1 221 ? -11.570 13.636 23.734 1.00 80.12 221 GLY A O 1
ATOM 1752 N N . LYS A 1 222 ? -12.294 11.511 23.779 1.00 83.94 222 LYS A N 1
ATOM 1753 C CA . LYS A 1 222 ? -11.824 11.183 25.132 1.00 83.94 222 LYS A CA 1
ATOM 1754 C C . LYS A 1 222 ? -10.617 10.248 25.084 1.00 83.94 222 LYS A C 1
ATOM 1756 O O . LYS A 1 222 ? -10.458 9.470 24.142 1.00 83.94 222 LYS A O 1
ATOM 1761 N N . CYS A 1 223 ? -9.790 10.298 26.126 1.00 88.38 223 CYS A N 1
ATOM 1762 C CA . CYS A 1 223 ? -8.723 9.324 26.329 1.00 88.38 223 CYS A CA 1
ATOM 1763 C C . CYS A 1 223 ? -9.310 7.974 26.772 1.00 88.38 223 CYS A C 1
ATOM 1765 O O . CYS A 1 223 ? -10.045 7.913 27.757 1.00 88.38 223 CYS A O 1
ATOM 1767 N N . TRP A 1 224 ? -8.959 6.896 26.065 1.00 85.38 224 TRP A N 1
ATOM 1768 C CA . TRP A 1 224 ? -9.349 5.516 26.402 1.00 85.38 224 TRP A CA 1
ATOM 1769 C C . TRP A 1 224 ? -8.215 4.718 27.063 1.00 85.38 224 TRP A C 1
ATOM 1771 O O . TRP A 1 224 ? -8.316 3.506 27.242 1.00 85.38 224 TRP A O 1
ATOM 1781 N N . HIS A 1 225 ? -7.120 5.374 27.449 1.00 88.62 225 HIS A N 1
ATOM 1782 C CA . HIS A 1 225 ? -5.986 4.735 28.126 1.00 88.62 225 HIS A CA 1
ATOM 1783 C C . HIS A 1 225 ? -6.134 4.779 29.647 1.00 88.62 225 HIS A C 1
ATOM 1785 O O . HIS A 1 225 ? -5.232 5.212 30.362 1.00 88.62 225 HIS A O 1
ATOM 1791 N N . PHE A 1 226 ? -7.288 4.335 30.135 1.00 86.44 226 PHE A N 1
ATOM 1792 C CA . PHE A 1 226 ? -7.565 4.149 31.555 1.00 86.44 226 PHE A CA 1
ATOM 1793 C C . PHE A 1 226 ? -7.835 2.672 31.849 1.00 86.44 226 PHE A C 1
ATOM 1795 O O . PHE A 1 226 ? -8.243 1.918 30.963 1.00 86.44 226 PHE A O 1
ATOM 1802 N N . GLU A 1 227 ? -7.570 2.258 33.086 1.00 91.62 227 GLU A N 1
ATOM 1803 C CA . GLU A 1 227 ? -7.762 0.875 33.521 1.00 91.62 227 GLU A CA 1
ATOM 1804 C C . GLU A 1 227 ? -9.258 0.534 33.586 1.00 91.62 227 GLU A C 1
ATOM 1806 O O . GLU A 1 227 ? -10.053 1.251 34.196 1.00 91.62 227 GLU A O 1
ATOM 1811 N N . GLN A 1 228 ? -9.627 -0.579 32.961 1.00 89.25 228 GLN A N 1
ATOM 1812 C CA . GLN A 1 228 ? -10.932 -1.219 33.048 1.00 89.25 228 GLN A CA 1
ATOM 1813 C C . GLN A 1 228 ? -10.759 -2.708 33.345 1.00 89.25 228 GLN A C 1
ATOM 1815 O O . GLN A 1 228 ? -9.787 -3.338 32.926 1.00 89.25 228 GLN A O 1
ATOM 1820 N N . THR A 1 229 ? -11.724 -3.275 34.060 1.00 88.75 229 THR A N 1
ATOM 1821 C CA . THR A 1 229 ? -11.784 -4.708 34.355 1.00 88.75 229 THR A CA 1
ATOM 1822 C C . THR A 1 229 ? -12.657 -5.407 33.319 1.00 88.75 229 THR A C 1
ATOM 1824 O O . THR A 1 229 ? -13.752 -4.940 33.018 1.00 88.75 229 THR A O 1
ATOM 1827 N N . CYS A 1 230 ? -12.173 -6.516 32.765 1.00 86.69 230 CYS A N 1
ATOM 1828 C CA . CYS A 1 230 ? -12.938 -7.356 31.854 1.00 86.69 230 CYS A CA 1
ATOM 1829 C C . CYS A 1 230 ? -14.053 -8.086 32.612 1.00 86.69 230 CYS A C 1
ATOM 1831 O O . CYS A 1 230 ? -13.782 -8.789 33.582 1.00 86.69 230 CYS A O 1
ATOM 1833 N N . GLU A 1 231 ? -15.291 -7.981 32.133 1.00 84.50 231 GLU A N 1
ATOM 1834 C CA . GLU A 1 231 ? -16.461 -8.611 32.766 1.00 84.50 231 GLU A CA 1
ATOM 1835 C C . GLU A 1 231 ? -16.449 -10.145 32.668 1.00 84.50 231 GLU A C 1
ATOM 1837 O O . GLU A 1 231 ? -17.069 -10.824 33.479 1.00 84.50 231 GLU A O 1
ATOM 1842 N N . TYR A 1 232 ? -15.715 -10.704 31.700 1.00 83.94 232 TYR A N 1
ATOM 1843 C CA . TYR A 1 232 ? -15.650 -12.149 31.483 1.00 83.94 232 TYR A CA 1
ATOM 1844 C C . TYR A 1 232 ? -14.546 -12.813 32.300 1.00 83.94 232 TYR A C 1
ATOM 1846 O O . TYR A 1 232 ? -14.771 -13.861 32.901 1.00 83.94 232 TYR A O 1
ATOM 1854 N N . CYS A 1 233 ? -13.326 -12.260 32.283 1.00 87.00 233 CYS A N 1
ATOM 1855 C CA . CYS A 1 233 ? -12.170 -12.890 32.926 1.00 87.00 233 CYS A CA 1
ATOM 1856 C C . CYS A 1 233 ? -11.728 -12.246 34.236 1.00 87.00 233 CYS A C 1
ATOM 1858 O O . CYS A 1 233 ? -10.990 -12.913 34.960 1.00 87.00 233 CYS A O 1
ATOM 1860 N N . GLU A 1 234 ? -12.227 -11.045 34.550 1.00 88.75 234 GLU A N 1
ATOM 1861 C CA . GLU A 1 234 ? -11.854 -10.198 35.696 1.00 88.75 234 GLU A CA 1
ATOM 1862 C C . GLU A 1 234 ? -10.435 -9.605 35.621 1.00 88.75 234 GLU A C 1
ATOM 1864 O O . GLU A 1 234 ? -10.000 -8.902 36.535 1.00 88.75 234 GLU A O 1
ATOM 1869 N N . ASP A 1 235 ? -9.723 -9.811 34.509 1.00 88.00 235 ASP A N 1
ATOM 1870 C CA . ASP A 1 235 ? -8.417 -9.190 34.295 1.00 88.00 235 ASP A CA 1
ATOM 1871 C C . ASP A 1 235 ? -8.555 -7.683 34.049 1.00 88.00 235 ASP A C 1
ATOM 1873 O O . ASP A 1 235 ? -9.521 -7.200 33.453 1.00 88.00 235 ASP A O 1
ATOM 1877 N N . LYS A 1 236 ? -7.548 -6.931 34.490 1.00 88.50 236 LYS A N 1
ATOM 1878 C CA . LYS A 1 236 ? -7.461 -5.479 34.319 1.00 88.50 236 LYS A CA 1
ATOM 1879 C C . LYS A 1 236 ? -6.617 -5.122 33.107 1.00 88.50 236 LYS A C 1
ATOM 1881 O O . LYS A 1 236 ? -5.521 -5.653 32.935 1.00 88.50 236 LYS A O 1
ATOM 1886 N N . MET A 1 237 ? -7.100 -4.189 32.294 1.00 88.62 237 MET A N 1
ATOM 1887 C CA . MET A 1 237 ? -6.370 -3.680 31.136 1.00 88.62 237 MET A CA 1
ATOM 1888 C C . MET A 1 237 ? -6.879 -2.320 30.670 1.00 88.62 237 MET A C 1
ATOM 1890 O O . MET A 1 237 ? -7.870 -1.806 31.173 1.00 88.62 237 MET A O 1
ATOM 1894 N N . GLU A 1 238 ? -6.202 -1.717 29.697 1.00 88.75 238 GLU A N 1
ATOM 1895 C CA . GLU A 1 238 ? -6.630 -0.430 29.148 1.00 88.75 238 GLU A CA 1
ATOM 1896 C C . GLU A 1 238 ? -7.929 -0.571 28.349 1.00 88.75 238 GLU A C 1
ATOM 1898 O O . GLU A 1 238 ? -8.038 -1.468 27.506 1.00 88.75 238 GLU A O 1
ATOM 1903 N N . ALA A 1 239 ? -8.868 0.361 28.538 1.00 85.69 239 ALA A N 1
ATOM 1904 C CA . ALA A 1 239 ? -10.140 0.391 27.811 1.00 85.69 239 ALA A CA 1
ATOM 1905 C C . ALA A 1 239 ? -9.943 0.359 26.282 1.00 85.69 239 ALA A C 1
ATOM 1907 O O . ALA A 1 239 ? -10.641 -0.360 25.569 1.00 85.69 239 ALA A O 1
ATOM 1908 N N . ALA A 1 240 ? -8.912 1.047 25.778 1.00 84.94 240 ALA A N 1
ATOM 1909 C CA . ALA A 1 240 ? -8.528 1.042 24.365 1.00 84.94 240 ALA A CA 1
ATOM 1910 C C . ALA A 1 240 ? -8.171 -0.353 23.807 1.00 84.94 240 ALA A C 1
ATOM 1912 O O . ALA A 1 240 ? -8.244 -0.568 22.598 1.00 84.94 240 ALA A O 1
ATOM 1913 N N . SER A 1 241 ? -7.781 -1.295 24.670 1.00 85.44 241 SER A N 1
ATOM 1914 C CA . SER A 1 241 ? -7.424 -2.677 24.315 1.00 85.44 241 SER A CA 1
ATOM 1915 C C . SER A 1 241 ? -8.528 -3.695 24.616 1.00 85.44 241 SER A C 1
ATOM 1917 O O . SER A 1 241 ? -8.404 -4.861 24.238 1.00 85.44 241 SER A O 1
ATOM 1919 N N . MET A 1 242 ? -9.613 -3.265 25.269 1.00 85.31 242 MET A N 1
ATOM 1920 C CA . MET A 1 242 ? -10.664 -4.152 25.765 1.00 85.31 242 MET A CA 1
ATOM 1921 C C . MET A 1 242 ? -11.362 -4.909 24.626 1.00 85.31 242 MET A C 1
ATOM 1923 O O . MET A 1 242 ? -11.547 -6.119 24.717 1.00 85.31 242 MET A O 1
ATOM 1927 N N . ALA A 1 243 ? -11.658 -4.239 23.507 1.00 81.50 243 ALA A N 1
ATOM 1928 C CA . ALA A 1 243 ? -12.264 -4.884 22.338 1.00 81.50 243 ALA A CA 1
ATOM 1929 C C . ALA A 1 243 ? -11.365 -5.987 21.746 1.00 81.50 243 ALA A C 1
ATOM 1931 O O . ALA A 1 243 ? -11.830 -7.090 21.462 1.00 81.50 243 ALA A O 1
ATOM 1932 N N . ASP A 1 244 ? -10.060 -5.727 21.606 1.00 82.94 244 ASP A N 1
ATOM 1933 C CA . ASP A 1 244 ? -9.102 -6.733 21.131 1.00 82.94 244 ASP A CA 1
ATOM 1934 C C . ASP A 1 244 ? -8.970 -7.896 22.123 1.00 82.94 244 ASP A C 1
ATOM 1936 O O . ASP A 1 244 ? -8.859 -9.054 21.716 1.00 82.94 244 ASP A O 1
ATOM 1940 N N . HIS A 1 245 ? -9.013 -7.618 23.426 1.00 84.31 245 HIS A N 1
ATOM 1941 C CA . HIS A 1 245 ? -9.023 -8.656 24.446 1.00 84.31 245 HIS A CA 1
ATOM 1942 C C . HIS A 1 245 ? -10.259 -9.544 24.347 1.00 84.31 245 HIS A C 1
ATOM 1944 O O . HIS A 1 245 ? -10.109 -10.745 24.139 1.00 84.31 245 HIS A O 1
ATOM 1950 N N . ILE A 1 246 ? -11.461 -8.976 24.446 1.00 82.62 246 ILE A N 1
ATOM 1951 C CA . ILE A 1 246 ? -12.730 -9.717 24.432 1.00 82.62 246 ILE A CA 1
ATOM 1952 C C . ILE A 1 246 ? -12.819 -10.594 23.174 1.00 82.62 246 ILE A C 1
ATOM 1954 O O . ILE A 1 246 ? -13.081 -11.803 23.259 1.00 82.62 246 ILE A O 1
ATOM 1958 N N . ASN A 1 247 ? -12.490 -10.016 22.016 1.00 78.94 247 ASN A N 1
ATOM 1959 C CA . ASN A 1 247 ? -12.631 -10.690 20.731 1.00 78.94 247 ASN A CA 1
ATOM 1960 C C . ASN A 1 247 ? -11.529 -11.722 20.465 1.00 78.94 247 ASN A C 1
ATOM 1962 O O . ASN A 1 247 ? -11.825 -12.791 19.937 1.00 78.94 247 ASN A O 1
ATOM 1966 N N . LYS A 1 248 ? -10.272 -11.473 20.856 1.00 79.19 248 LYS A N 1
ATOM 1967 C CA . LYS A 1 248 ? -9.138 -12.314 20.414 1.00 79.19 248 LYS A CA 1
ATOM 1968 C C . LYS A 1 248 ? -8.419 -13.064 21.528 1.00 79.19 248 LYS A C 1
ATOM 1970 O O . LYS A 1 248 ? -7.852 -14.115 21.261 1.00 79.19 248 LYS A O 1
ATOM 1975 N N . LYS A 1 249 ? -8.417 -12.551 22.761 1.00 84.19 249 LYS A N 1
ATOM 1976 C CA . LYS A 1 249 ? -7.543 -13.053 23.843 1.00 84.19 249 LYS A CA 1
ATOM 1977 C C . LYS A 1 249 ? -8.286 -13.564 25.079 1.00 84.19 249 LYS A C 1
ATOM 1979 O O . LYS A 1 249 ? -7.715 -14.340 25.836 1.00 84.19 249 LYS A O 1
ATOM 1984 N N . CYS A 1 250 ? -9.530 -13.147 25.302 1.00 85.38 250 CYS A N 1
ATOM 1985 C CA . CYS A 1 250 ? -10.289 -13.508 26.490 1.00 85.38 250 CYS A CA 1
ATOM 1986 C C . CYS A 1 250 ? -10.685 -14.985 26.437 1.00 85.38 250 CYS A C 1
ATOM 1988 O O . CYS A 1 250 ? -11.484 -15.396 25.590 1.00 85.38 250 CYS A O 1
ATOM 1990 N N . THR A 1 251 ? -10.128 -15.767 27.359 1.00 84.81 251 THR A N 1
ATOM 1991 C CA . THR A 1 251 ? -10.379 -17.207 27.493 1.00 84.81 251 THR A CA 1
ATOM 1992 C C . THR A 1 251 ? -11.759 -17.491 28.077 1.00 84.81 251 THR A C 1
ATOM 1994 O O . THR A 1 251 ? -12.399 -18.464 27.689 1.00 84.81 251 THR A O 1
ATOM 1997 N N . LYS A 1 252 ? -12.255 -16.611 28.957 1.00 84.12 252 LYS A N 1
ATOM 1998 C CA . LYS A 1 252 ? -13.572 -16.751 29.595 1.00 84.12 252 LYS A CA 1
ATOM 1999 C C . LYS A 1 252 ? -14.739 -16.203 28.753 1.00 84.12 252 LYS A C 1
ATOM 2001 O O . LYS A 1 252 ? -15.883 -16.459 29.094 1.00 84.12 252 LYS A O 1
ATOM 2006 N N . ASN A 1 253 ? -14.479 -15.525 27.628 1.00 79.44 253 ASN A N 1
ATOM 2007 C CA . ASN A 1 253 ? -15.512 -15.098 26.664 1.00 79.44 253 ASN A CA 1
ATOM 2008 C C . ASN A 1 253 ? -15.835 -16.199 25.629 1.00 79.44 253 ASN A C 1
ATOM 2010 O O . ASN A 1 253 ? -16.100 -15.910 24.464 1.00 79.44 253 ASN A O 1
ATOM 2014 N N . THR A 1 254 ? -15.725 -17.477 25.990 1.00 78.62 254 THR A N 1
ATOM 2015 C CA . THR A 1 254 ? -15.992 -18.583 25.062 1.00 78.62 254 THR A CA 1
ATOM 2016 C C . THR A 1 254 ? -16.872 -19.650 25.699 1.00 78.62 254 THR A C 1
ATOM 2018 O O . THR A 1 254 ? -16.776 -19.904 26.895 1.00 78.62 254 THR A O 1
ATOM 2021 N N . THR A 1 255 ? -17.735 -20.271 24.896 1.00 79.69 255 THR A N 1
ATOM 2022 C CA . THR A 1 255 ? -18.557 -21.430 25.266 1.00 79.69 255 THR A CA 1
ATOM 2023 C C . THR A 1 255 ? -18.433 -22.519 24.204 1.00 79.69 255 THR A C 1
ATOM 2025 O O . THR A 1 255 ? -18.038 -22.239 23.076 1.00 79.69 255 THR A O 1
ATOM 2028 N N . SER A 1 256 ? -18.732 -23.770 24.547 1.00 79.44 256 SER A N 1
ATOM 2029 C CA . SER A 1 256 ? -18.633 -24.908 23.621 1.00 79.44 256 SER A CA 1
ATOM 2030 C C . SER A 1 256 ? -20.018 -25.345 23.149 1.00 79.44 256 SER A C 1
ATOM 2032 O O . SER A 1 256 ? -20.936 -25.502 23.953 1.00 79.44 256 SER A O 1
ATOM 2034 N N . CYS A 1 257 ? -20.182 -25.523 21.837 1.00 73.31 257 CYS A N 1
ATOM 2035 C CA . CYS A 1 257 ? -21.415 -26.043 21.259 1.00 73.31 257 CYS A CA 1
ATOM 2036 C C . CYS A 1 257 ? -21.592 -27.513 21.650 1.00 73.31 257 CYS A C 1
ATOM 2038 O O . CYS A 1 257 ? -20.711 -28.337 21.412 1.00 73.31 257 CYS A O 1
ATOM 2040 N N . SER A 1 258 ? -22.747 -27.846 22.217 1.00 78.69 258 SER A N 1
ATOM 2041 C CA . SER A 1 258 ? -23.062 -29.193 22.699 1.00 78.69 258 SER A CA 1
ATOM 2042 C C . SER A 1 258 ? -23.161 -30.231 21.575 1.00 78.69 258 SER A C 1
ATOM 2044 O O . SER A 1 258 ? -22.902 -31.406 21.815 1.00 78.69 258 SER A O 1
ATOM 2046 N N . ASP A 1 259 ? -23.497 -29.799 20.357 1.00 75.19 259 ASP A N 1
ATOM 2047 C CA . ASP A 1 259 ? -23.775 -30.690 19.225 1.00 75.19 259 ASP A CA 1
ATOM 2048 C C . ASP A 1 259 ? -22.546 -30.965 18.350 1.00 75.19 259 ASP A C 1
ATOM 2050 O O . ASP A 1 259 ? -22.382 -32.067 17.831 1.00 75.19 259 ASP A O 1
ATOM 2054 N N . CYS A 1 260 ? -21.665 -29.976 18.176 1.00 82.31 260 CYS A N 1
ATOM 2055 C CA . CYS A 1 260 ? -20.480 -30.101 17.319 1.00 82.31 260 CYS A CA 1
ATOM 2056 C C . CYS A 1 260 ? -19.147 -29.902 18.054 1.00 82.31 260 CYS A C 1
ATOM 2058 O O . CYS A 1 260 ? -18.089 -30.049 17.444 1.00 82.31 260 CYS A O 1
ATOM 2060 N N . GLY A 1 261 ? -19.170 -29.561 19.347 1.00 76.62 261 GLY A N 1
ATOM 2061 C CA . GLY A 1 261 ? -17.974 -29.353 20.171 1.00 76.62 261 GLY A CA 1
ATOM 2062 C C . GLY A 1 261 ? -17.180 -28.084 19.848 1.00 76.62 261 GLY A C 1
ATOM 2063 O O . GLY A 1 261 ? -16.130 -27.857 20.445 1.00 76.62 261 GLY A O 1
ATOM 2064 N N . VAL A 1 262 ? -17.649 -27.252 18.912 1.00 81.69 262 VAL A N 1
ATOM 2065 C CA . VAL A 1 262 ? -16.943 -26.036 18.487 1.00 81.69 262 VAL A CA 1
ATOM 2066 C C . VAL A 1 262 ? -17.042 -24.956 19.561 1.00 81.69 262 VAL A C 1
ATOM 2068 O O . VAL A 1 262 ? -18.127 -24.654 20.060 1.00 81.69 262 VAL A O 1
ATOM 2071 N N . THR A 1 263 ? -15.904 -24.350 19.892 1.00 75.31 263 THR A N 1
ATOM 2072 C CA . THR A 1 263 ? -15.821 -23.209 20.806 1.00 75.31 263 THR A CA 1
ATOM 2073 C C . THR A 1 263 ? -16.246 -21.925 20.094 1.00 75.31 263 THR A C 1
ATOM 2075 O O . THR A 1 263 ? -15.595 -21.493 19.145 1.00 75.31 263 THR A O 1
ATOM 2078 N N . ILE A 1 264 ? -17.321 -21.300 20.567 1.00 78.06 264 ILE A N 1
ATOM 2079 C CA . ILE A 1 264 ? -17.875 -20.037 20.065 1.00 78.06 264 ILE A CA 1
ATOM 2080 C C . ILE A 1 264 ? -17.719 -18.926 21.111 1.00 78.06 264 ILE A C 1
ATOM 2082 O O . ILE A 1 264 ? -17.557 -19.198 22.300 1.00 78.06 264 ILE A O 1
ATOM 2086 N N . LYS A 1 265 ? -17.737 -17.661 20.682 1.00 75.94 265 LYS A N 1
ATOM 2087 C CA . LYS A 1 265 ? -17.687 -16.504 21.592 1.00 75.94 265 LYS A CA 1
ATOM 2088 C C . LYS A 1 265 ? -19.046 -16.300 22.271 1.00 75.94 265 LYS A C 1
ATOM 2090 O O . LYS A 1 265 ? -20.070 -16.525 21.637 1.00 75.94 265 LYS A O 1
ATOM 2095 N N . LEU A 1 266 ? -19.057 -15.886 23.544 1.00 70.06 266 LEU A N 1
ATOM 2096 C CA . LEU A 1 266 ? -20.307 -15.562 24.257 1.00 70.06 266 LEU A CA 1
ATOM 2097 C C . LEU A 1 266 ? -20.918 -14.239 23.768 1.00 70.06 266 LEU A C 1
ATOM 2099 O O . LEU A 1 266 ? -22.131 -14.080 23.796 1.00 70.06 266 LEU A O 1
ATOM 2103 N N . SER A 1 267 ? -20.079 -13.321 23.291 1.00 63.31 267 SER A N 1
ATOM 2104 C CA . SER A 1 267 ? -20.450 -12.018 22.731 1.00 63.31 267 SER A CA 1
ATOM 2105 C C . SER A 1 267 ? -20.777 -12.058 21.224 1.00 63.31 267 SER A C 1
ATOM 2107 O O . SER A 1 267 ? -20.423 -11.117 20.516 1.00 63.31 267 SER A O 1
ATOM 2109 N N . ALA A 1 268 ? -21.305 -13.179 20.717 1.00 47.38 268 ALA A N 1
ATOM 2110 C CA . ALA A 1 268 ? -21.606 -13.375 19.292 1.00 47.38 268 ALA A CA 1
ATOM 2111 C C . ALA A 1 268 ? -22.984 -12.826 18.899 1.00 47.38 268 ALA A C 1
ATOM 2113 O O . ALA A 1 268 ? -23.938 -13.002 19.691 1.00 47.38 268 ALA A O 1
#

InterPro domains:
  IPR001841 Zinc finger, RING-type [PS50089] (111-149)
  IPR001841 Zinc finger, RING-type [SM00184] (111-148)
  IPR013083 Zinc finger, RING/FYVE/PHD-type [G3DSA:3.30.40.10] (82-172)
  IPR013083 Zinc finger, RING/FYVE/PHD-type [G3DSA:3.30.40.10] (173-217)
  IPR013083 Zinc finger, RING/FYVE/PHD-type [G3DSA:3.30.40.10] (220-268)
  IPR017907 Zinc finger, RING-type, conserved site [PS00518] (126-135)